Protein AF-A0A7S3MGW7-F1 (afdb_monomer_lite)

Radius of gyration: 31.83 Å; chains: 1; bounding box: 79×56×94 Å

Foldseek 3Di:
DPDQDDDDFPDDLVVLVVLLVVLVVVLVVLVVDPPDQKDFDCSFPCNVVVHDRIDGSVVSNVRSVVSNVLSVLSNLLRLLSVQLSVLVVDPDQWDWDCSLVVHTDIDGSVVSNVSSVVSNVVSVCVNVVVVVVVVLVVDLVLDDDPDDAFDDDPVGDGGDDDDDDDDDDPPVVVVVVVVVVVVVVVVVVVCVVVVPDDPVRDDDDPVVVVVVVVVVVVVVVVVVVVCVVDVVVVVVVVVSVVSVVVSVVVVVVVVVVVVVVVVVVVCVVVCVPPPPD

pLDDT: mean 71.05, std 20.02, range [25.16, 95.19]

Structure (mmCIF, N/CA/C/O backbone):
data_AF-A0A7S3MGW7-F1
#
_entry.id   AF-A0A7S3MGW7-F1
#
loop_
_atom_site.group_PDB
_atom_site.id
_atom_site.type_symbol
_atom_site.label_atom_id
_atom_site.label_alt_id
_atom_site.label_comp_id
_atom_site.label_asym_id
_atom_site.label_entity_id
_atom_site.label_seq_id
_atom_site.pdbx_PDB_ins_code
_atom_site.Cartn_x
_atom_site.Cartn_y
_atom_site.Cartn_z
_atom_site.occupancy
_atom_site.B_iso_or_equiv
_atom_site.auth_seq_id
_atom_site.auth_comp_id
_atom_site.auth_asym_id
_atom_site.auth_atom_id
_atom_site.pdbx_PDB_model_num
ATOM 1 N N . ARG A 1 1 ? -36.739 -3.360 15.319 1.00 47.53 1 ARG A N 1
ATOM 2 C CA . ARG A 1 1 ? -35.346 -3.849 15.505 1.00 47.53 1 ARG A CA 1
ATOM 3 C C . ARG A 1 1 ? -34.526 -3.369 14.313 1.00 47.53 1 ARG A C 1
ATOM 5 O O . ARG A 1 1 ? -34.739 -3.876 13.221 1.00 47.53 1 ARG A O 1
ATOM 12 N N . SER A 1 2 ? -33.693 -2.343 14.500 1.00 52.12 2 SER A N 1
ATOM 13 C CA . SER A 1 2 ? -32.847 -1.780 13.436 1.00 52.12 2 SER A CA 1
ATOM 14 C C . SER A 1 2 ? -31.921 -2.858 12.847 1.00 52.12 2 SER A C 1
ATOM 16 O O . SER A 1 2 ? -31.445 -3.722 13.590 1.00 52.12 2 SER A O 1
ATOM 18 N N . LYS A 1 3 ? -31.721 -2.852 11.522 1.00 59.28 3 LYS A N 1
ATOM 19 C CA . LYS A 1 3 ? -30.829 -3.784 10.811 1.00 59.28 3 LYS A CA 1
ATOM 20 C C . LYS A 1 3 ? -29.436 -3.704 11.446 1.00 59.28 3 LYS A C 1
ATOM 22 O O . LYS A 1 3 ? -28.837 -2.635 11.473 1.00 59.28 3 LYS A O 1
ATOM 27 N N . ARG A 1 4 ? -28.923 -4.824 11.972 1.00 69.25 4 ARG A N 1
ATOM 28 C CA . ARG A 1 4 ? -27.549 -4.886 12.494 1.00 69.25 4 ARG A CA 1
ATOM 29 C C . ARG A 1 4 ? -26.583 -4.557 11.355 1.00 69.25 4 ARG A C 1
ATOM 31 O O . ARG A 1 4 ? -26.710 -5.138 10.277 1.00 69.25 4 ARG A O 1
ATOM 38 N N . CYS A 1 5 ? -25.660 -3.629 11.597 1.00 79.31 5 CYS A N 1
ATOM 39 C CA . CYS A 1 5 ? -24.602 -3.296 10.650 1.00 79.31 5 CYS A CA 1
ATOM 40 C C . CYS A 1 5 ? -23.807 -4.569 10.321 1.00 79.31 5 CYS A C 1
ATOM 42 O O . CYS A 1 5 ? -23.330 -5.243 11.234 1.00 79.31 5 CYS A O 1
ATOM 44 N N . LYS A 1 6 ? -23.710 -4.920 9.035 1.00 85.00 6 LYS A N 1
ATOM 45 C CA . LYS A 1 6 ? -22.881 -6.031 8.559 1.00 85.00 6 LYS A CA 1
ATOM 46 C C . LYS A 1 6 ? -21.577 -5.450 8.039 1.00 85.00 6 LYS A C 1
ATOM 48 O O . LYS A 1 6 ? -21.618 -4.629 7.126 1.00 85.00 6 LYS A O 1
ATOM 53 N N . TRP A 1 7 ? -20.464 -5.889 8.612 1.00 90.12 7 TRP A N 1
ATOM 54 C CA . TRP A 1 7 ? -19.144 -5.550 8.105 1.00 90.12 7 TRP A CA 1
ATOM 55 C C . TRP A 1 7 ? -18.945 -6.124 6.696 1.00 90.12 7 TRP A C 1
ATOM 57 O O . TRP A 1 7 ? -19.467 -7.199 6.377 1.00 90.12 7 TRP A O 1
ATOM 67 N N . LYS A 1 8 ? -18.213 -5.394 5.856 1.00 89.62 8 LYS A N 1
ATOM 68 C CA . LYS A 1 8 ? -17.795 -5.832 4.525 1.00 89.62 8 LYS A CA 1
ATOM 69 C C . LYS A 1 8 ? -16.284 -5.642 4.408 1.00 89.62 8 LYS A C 1
ATOM 71 O O . LYS A 1 8 ? -15.812 -4.588 4.823 1.00 89.62 8 LYS A O 1
ATOM 76 N N . PRO A 1 9 ? -15.558 -6.609 3.830 1.00 89.62 9 PRO A N 1
ATOM 77 C CA . PRO A 1 9 ? -14.132 -6.455 3.595 1.00 89.62 9 PRO A CA 1
ATOM 78 C C . PRO A 1 9 ? -13.871 -5.332 2.593 1.00 89.62 9 PRO A C 1
ATOM 80 O O . PRO A 1 9 ? -14.614 -5.181 1.619 1.00 89.62 9 PRO A O 1
ATOM 83 N N . SER A 1 10 ? -12.811 -4.564 2.834 1.00 84.44 10 SER A N 1
ATOM 84 C CA . SER A 1 10 ? -12.338 -3.538 1.902 1.00 84.44 10 SER A CA 1
ATOM 85 C C . SER A 1 10 ? -11.542 -4.146 0.749 1.00 84.44 10 SER A C 1
ATOM 87 O O . SER A 1 10 ? -11.570 -3.623 -0.360 1.00 84.44 10 SER A O 1
ATOM 89 N N . VAL A 1 11 ? -10.857 -5.265 1.002 1.00 87.38 11 VAL A N 1
ATOM 90 C CA . VAL A 1 11 ? -9.989 -5.947 0.037 1.00 87.38 11 VAL A CA 1
ATOM 91 C C . VAL A 1 11 ? -10.132 -7.461 0.185 1.00 87.38 11 VAL A C 1
ATOM 93 O O . VAL A 1 11 ? -10.388 -7.970 1.280 1.00 87.38 11 VAL A O 1
ATOM 96 N N . ASP A 1 12 ? -9.945 -8.191 -0.914 1.00 89.88 12 ASP A N 1
ATOM 97 C CA . ASP A 1 12 ? -9.804 -9.644 -0.876 1.00 89.88 12 ASP A CA 1
ATOM 98 C C . ASP A 1 12 ? -8.453 -10.033 -0.252 1.00 89.88 12 ASP A C 1
ATOM 100 O O . ASP A 1 12 ? -7.390 -9.986 -0.879 1.00 89.88 12 ASP A O 1
ATOM 104 N N . VAL A 1 13 ? -8.504 -10.396 1.030 1.00 89.56 13 VAL A N 1
ATOM 105 C CA . VAL A 1 13 ? -7.319 -10.725 1.828 1.00 89.56 13 VAL A CA 1
ATOM 106 C C . VAL A 1 13 ? -6.605 -11.961 1.280 1.00 89.56 13 VAL A C 1
ATOM 108 O O . VAL A 1 13 ? -5.381 -12.031 1.364 1.00 89.56 13 VAL A O 1
ATOM 111 N N . GLU A 1 14 ? -7.325 -12.928 0.705 1.00 90.12 14 GLU A N 1
ATOM 112 C CA . GLU A 1 14 ? -6.718 -14.160 0.192 1.00 90.12 14 GLU A CA 1
ATOM 113 C C . GLU A 1 14 ? -5.861 -13.875 -1.039 1.00 90.12 14 GLU A C 1
ATOM 115 O O . GLU A 1 14 ? -4.719 -14.338 -1.115 1.00 90.12 14 GLU A O 1
ATOM 120 N N . VAL A 1 15 ? -6.360 -13.033 -1.946 1.00 91.69 15 VAL A N 1
ATOM 121 C CA . VAL A 1 15 ? -5.617 -12.580 -3.129 1.00 91.69 15 VAL A CA 1
ATOM 122 C C . VAL A 1 15 ? -4.381 -11.779 -2.721 1.00 91.69 15 VAL A C 1
ATOM 124 O O . VAL A 1 15 ? -3.280 -12.066 -3.196 1.00 91.69 15 VAL A O 1
ATOM 127 N N . CYS A 1 16 ? -4.518 -10.826 -1.793 1.00 90.00 16 CYS A N 1
ATOM 128 C CA . CYS A 1 16 ? -3.381 -10.031 -1.321 1.00 90.00 16 CYS A CA 1
ATOM 129 C C . CYS A 1 16 ? -2.324 -10.879 -0.604 1.00 90.00 16 CYS A C 1
ATOM 131 O O . CYS A 1 16 ? -1.129 -10.687 -0.828 1.00 90.00 16 CYS A O 1
ATOM 133 N N . MET A 1 17 ? -2.734 -11.837 0.233 1.00 91.44 17 MET A N 1
ATOM 134 C CA . MET A 1 17 ? -1.803 -12.765 0.882 1.00 91.44 17 MET A CA 1
ATOM 135 C C . MET A 1 17 ? -1.124 -13.689 -0.130 1.00 91.44 17 MET A C 1
ATOM 137 O O . MET A 1 17 ? 0.072 -13.941 -0.003 1.00 91.44 17 MET A O 1
ATOM 141 N N . GLY A 1 18 ? -1.862 -14.182 -1.127 1.00 93.62 18 GLY A N 1
ATOM 142 C CA . GLY A 1 18 ? -1.314 -14.999 -2.208 1.00 93.62 18 GLY A CA 1
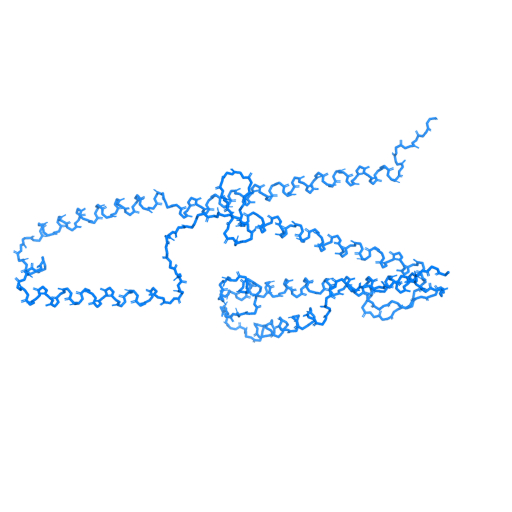ATOM 143 C C . GLY A 1 18 ? -0.249 -14.244 -2.997 1.00 93.62 18 GLY A C 1
ATOM 144 O O . GLY A 1 18 ? 0.866 -14.737 -3.148 1.00 93.62 18 GLY A O 1
ATOM 145 N N . ARG A 1 19 ? -0.549 -13.007 -3.408 1.00 92.31 19 ARG A N 1
ATOM 146 C CA . ARG A 1 19 ? 0.407 -12.137 -4.101 1.00 92.31 19 ARG A CA 1
ATOM 147 C C . ARG A 1 19 ? 1.636 -11.840 -3.245 1.00 92.31 19 ARG A C 1
ATOM 149 O O . ARG A 1 19 ? 2.753 -11.962 -3.736 1.00 92.31 19 ARG A O 1
ATOM 156 N N . LYS A 1 20 ? 1.440 -11.519 -1.963 1.00 93.50 20 LYS A N 1
ATOM 157 C CA . LYS A 1 20 ? 2.540 -11.266 -1.027 1.00 93.50 20 LYS A CA 1
ATOM 158 C C . LYS A 1 20 ? 3.489 -12.465 -0.913 1.00 93.50 20 LYS A C 1
ATOM 160 O O . LYS A 1 20 ? 4.693 -12.261 -0.959 1.00 93.50 20 LYS A O 1
ATOM 165 N N . ARG A 1 21 ? 2.971 -13.699 -0.838 1.00 95.19 21 ARG A N 1
ATOM 166 C CA . ARG A 1 21 ? 3.811 -14.914 -0.795 1.00 95.19 21 ARG A CA 1
ATOM 167 C C . ARG A 1 21 ? 4.691 -15.058 -2.033 1.00 95.19 21 ARG A C 1
ATOM 169 O O . ARG A 1 21 ? 5.876 -15.315 -1.890 1.00 95.19 21 ARG A O 1
ATOM 176 N N . VAL A 1 22 ? 4.131 -14.832 -3.224 1.00 94.88 22 VAL A N 1
ATOM 177 C CA . VAL A 1 22 ? 4.897 -14.892 -4.482 1.00 94.88 22 VAL A CA 1
ATOM 178 C C . VAL A 1 22 ? 6.031 -13.859 -4.489 1.00 94.88 22 VAL A C 1
ATOM 180 O O . VAL A 1 22 ? 7.137 -14.155 -4.932 1.00 94.88 22 VAL A O 1
ATOM 183 N N . LEU A 1 23 ? 5.779 -12.654 -3.970 1.00 93.94 23 LEU A N 1
ATOM 184 C CA . LEU A 1 23 ? 6.802 -11.611 -3.856 1.00 93.94 23 LEU A CA 1
ATOM 185 C C . LEU A 1 23 ? 7.864 -11.942 -2.800 1.00 93.94 23 LEU A C 1
ATOM 187 O O . LEU A 1 23 ? 9.041 -11.676 -3.029 1.00 93.94 23 LEU A O 1
ATOM 191 N N . ASP A 1 24 ? 7.465 -12.517 -1.662 1.00 94.62 24 ASP A N 1
ATOM 192 C CA . ASP A 1 24 ? 8.386 -12.947 -0.606 1.00 94.62 24 ASP A CA 1
ATOM 193 C C . ASP A 1 24 ? 9.322 -14.063 -1.120 1.00 94.62 24 ASP A C 1
ATOM 195 O O . ASP A 1 24 ? 10.534 -13.978 -0.925 1.00 94.62 24 ASP A O 1
ATOM 199 N N . GLU A 1 25 ? 8.798 -15.051 -1.855 1.00 94.88 25 GLU A N 1
ATOM 200 C CA . GLU A 1 25 ? 9.586 -16.119 -2.499 1.00 94.88 25 GLU A CA 1
ATOM 201 C C . GLU A 1 25 ? 10.592 -15.560 -3.520 1.00 94.88 25 GLU A C 1
ATOM 203 O O . GLU A 1 25 ? 11.763 -15.952 -3.548 1.00 94.88 25 GLU A O 1
ATOM 208 N N . GLU A 1 26 ? 10.164 -14.597 -4.337 1.00 92.56 26 GLU A N 1
ATOM 209 C CA . GLU A 1 26 ? 11.033 -13.941 -5.313 1.00 92.56 26 GLU A CA 1
ATOM 210 C C . GLU A 1 26 ? 12.124 -13.098 -4.634 1.00 92.56 26 GLU A C 1
ATOM 212 O O . GLU A 1 26 ? 13.291 -13.105 -5.038 1.00 92.56 26 GLU A O 1
ATOM 217 N N . LEU A 1 27 ? 11.778 -12.411 -3.546 1.00 93.44 27 LEU A N 1
ATOM 218 C CA . LEU A 1 27 ? 12.730 -11.651 -2.747 1.00 93.44 27 LEU A CA 1
ATOM 219 C C . LEU A 1 27 ? 13.763 -12.571 -2.081 1.00 93.44 27 LEU A C 1
ATOM 221 O O . LEU A 1 27 ? 14.949 -12.233 -2.029 1.00 93.44 27 LEU A O 1
ATOM 225 N N . GLU A 1 28 ? 13.344 -13.738 -1.591 1.00 92.94 28 GLU A N 1
ATOM 226 C CA . GLU A 1 28 ? 14.245 -14.764 -1.064 1.00 92.94 28 GLU A CA 1
ATOM 227 C C . GLU A 1 28 ? 15.196 -15.289 -2.144 1.00 92.94 28 GLU A C 1
ATOM 229 O O . GLU A 1 28 ? 16.401 -15.377 -1.890 1.00 92.94 28 GLU A O 1
ATOM 234 N N . ARG A 1 29 ? 14.707 -15.530 -3.368 1.00 92.44 29 ARG A N 1
ATOM 235 C CA . ARG A 1 29 ? 15.536 -15.923 -4.521 1.00 92.44 29 ARG A CA 1
ATOM 236 C C . ARG A 1 29 ? 16.644 -14.903 -4.803 1.00 92.44 29 ARG A C 1
ATOM 238 O O . ARG A 1 29 ? 17.810 -15.277 -4.935 1.00 92.44 29 ARG A O 1
ATOM 245 N N . VAL A 1 30 ? 16.306 -13.614 -4.842 1.00 90.06 30 VAL A N 1
ATOM 246 C CA . VAL A 1 30 ? 17.263 -12.516 -5.102 1.00 90.06 30 VAL A CA 1
ATOM 247 C C . VAL A 1 30 ? 18.234 -12.304 -3.929 1.00 90.06 30 VAL A C 1
ATOM 249 O O . VAL A 1 30 ? 19.374 -11.862 -4.107 1.00 90.06 30 VAL A O 1
ATOM 252 N N . ARG A 1 31 ? 17.821 -12.614 -2.697 1.00 89.25 31 ARG A N 1
ATOM 253 C CA . ARG A 1 31 ? 18.692 -12.548 -1.510 1.00 89.25 31 ARG A CA 1
ATOM 254 C C . ARG A 1 31 ? 19.651 -13.732 -1.417 1.00 89.25 31 ARG A C 1
ATOM 256 O O . ARG A 1 31 ? 20.783 -13.541 -0.967 1.00 89.25 31 ARG A O 1
ATOM 263 N N . ALA A 1 32 ? 19.216 -14.918 -1.835 1.00 91.38 32 ALA A N 1
ATOM 264 C CA . ALA A 1 32 ? 20.024 -16.132 -1.824 1.00 91.38 32 ALA A CA 1
ATOM 265 C C . ALA A 1 32 ? 21.233 -16.018 -2.764 1.00 91.38 32 ALA A C 1
ATOM 267 O O . ALA A 1 32 ? 22.343 -16.400 -2.387 1.00 91.38 32 ALA A O 1
ATOM 268 N N . ASP A 1 33 ? 21.049 -15.434 -3.949 1.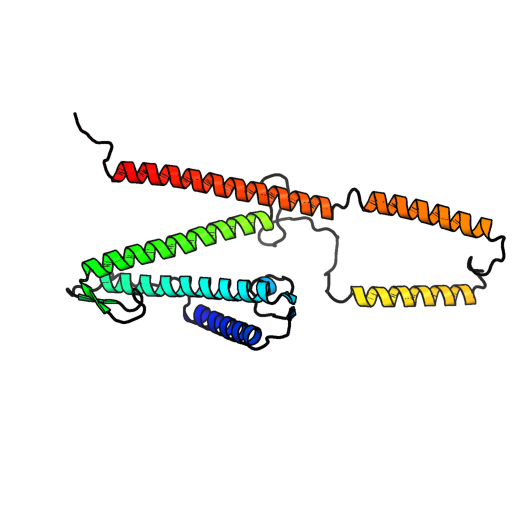00 86.62 33 ASP A N 1
ATOM 269 C CA . ASP A 1 33 ? 22.156 -15.174 -4.866 1.00 86.62 33 ASP A CA 1
ATOM 270 C C . ASP A 1 33 ? 22.903 -13.893 -4.471 1.00 86.62 33 ASP A C 1
ATOM 272 O O . ASP A 1 33 ? 22.381 -12.781 -4.542 1.00 86.62 33 ASP A O 1
ATOM 276 N N . ARG A 1 34 ? 24.152 -14.031 -4.013 1.00 79.25 34 ARG A N 1
ATOM 277 C CA . ARG A 1 34 ? 24.982 -12.885 -3.615 1.00 79.25 34 ARG A CA 1
ATOM 278 C C . ARG A 1 34 ? 25.814 -12.299 -4.750 1.00 79.25 34 ARG A C 1
ATOM 280 O O . ARG A 1 34 ? 26.249 -11.159 -4.609 1.00 79.25 34 ARG A O 1
ATOM 287 N N . ASN A 1 35 ? 26.017 -13.043 -5.831 1.00 82.50 35 ASN A N 1
ATOM 288 C CA . ASN A 1 35 ? 27.056 -12.750 -6.815 1.00 82.50 35 ASN A CA 1
ATOM 289 C C . ASN A 1 35 ? 26.497 -12.076 -8.070 1.00 82.50 35 ASN A C 1
ATOM 291 O O . ASN A 1 35 ? 27.205 -11.300 -8.712 1.00 82.50 35 ASN A O 1
ATOM 295 N N . SER A 1 36 ? 25.235 -12.339 -8.407 1.00 84.88 36 SER A N 1
ATOM 296 C CA . SER A 1 36 ? 24.595 -11.735 -9.573 1.00 84.88 36 SER A CA 1
ATOM 297 C C . SER A 1 36 ? 24.242 -10.267 -9.326 1.00 84.88 36 SER A C 1
ATOM 299 O O . SER A 1 36 ? 23.660 -9.892 -8.307 1.00 84.88 36 SER A O 1
ATOM 301 N N . ILE A 1 37 ? 24.614 -9.416 -10.282 1.00 84.50 37 ILE A N 1
ATOM 302 C CA . ILE A 1 37 ? 24.324 -7.971 -10.267 1.00 84.50 37 ILE A CA 1
ATOM 303 C C . ILE A 1 37 ? 23.004 -7.679 -10.994 1.00 84.50 37 ILE A C 1
ATOM 305 O O . ILE A 1 37 ? 22.304 -6.720 -10.662 1.00 84.50 37 ILE A O 1
ATOM 309 N N . ILE A 1 38 ? 22.674 -8.512 -11.980 1.00 87.44 38 ILE A N 1
ATOM 310 C CA . ILE A 1 38 ? 21.527 -8.367 -12.871 1.00 87.44 38 ILE A CA 1
ATOM 311 C C . ILE A 1 38 ? 20.621 -9.580 -12.680 1.00 87.44 38 ILE A C 1
ATOM 313 O O . ILE A 1 38 ? 21.105 -10.710 -12.652 1.00 87.44 38 ILE A O 1
ATOM 317 N N . PHE A 1 39 ? 19.321 -9.332 -12.566 1.00 84.75 39 PHE A N 1
ATOM 318 C CA . PHE A 1 39 ? 18.295 -10.351 -12.390 1.00 84.75 39 PHE A CA 1
ATOM 319 C C . PHE A 1 39 ? 17.205 -10.183 -13.441 1.00 84.75 39 PHE A C 1
ATOM 321 O O . PHE A 1 39 ? 16.821 -9.064 -13.771 1.00 84.75 39 PHE A O 1
ATOM 328 N N . GLU A 1 40 ? 16.696 -11.304 -13.939 1.00 85.06 40 GLU A N 1
ATOM 329 C CA . GLU A 1 40 ? 15.452 -11.339 -14.701 1.00 85.06 40 GLU A CA 1
ATOM 330 C C . GLU A 1 40 ? 14.315 -11.741 -13.754 1.00 85.06 40 GLU A C 1
ATOM 332 O O . GLU A 1 40 ? 14.454 -12.707 -12.989 1.00 85.06 40 GLU A O 1
ATOM 337 N N . SER A 1 41 ? 13.226 -10.974 -13.762 1.00 82.81 41 SER A N 1
ATOM 338 C CA . SER A 1 41 ? 12.014 -11.261 -12.995 1.00 82.81 41 SER A CA 1
ATOM 339 C C . SER A 1 41 ? 10.784 -10.942 -13.832 1.00 82.81 41 SER A C 1
ATOM 341 O O . SER A 1 41 ? 10.680 -9.852 -14.379 1.00 82.81 41 SER A O 1
ATOM 343 N N . ASP A 1 42 ? 9.840 -11.881 -13.901 1.00 85.75 42 ASP A N 1
ATOM 344 C CA . ASP A 1 42 ? 8.506 -11.658 -14.477 1.00 85.75 42 ASP A CA 1
ATOM 345 C C . ASP A 1 42 ? 7.467 -11.281 -13.400 1.00 85.75 42 ASP A C 1
ATOM 347 O O . ASP A 1 42 ? 6.295 -11.043 -13.699 1.00 85.75 42 ASP A O 1
ATOM 351 N N . VAL A 1 43 ? 7.874 -11.274 -12.125 1.00 87.94 43 VAL A N 1
ATOM 352 C CA . VAL A 1 43 ? 6.961 -11.152 -10.981 1.00 87.94 43 VAL A CA 1
ATOM 353 C C . VAL A 1 43 ? 6.641 -9.694 -10.667 1.00 87.94 43 VAL A C 1
ATOM 355 O O . VAL A 1 43 ? 5.527 -9.418 -10.222 1.00 87.94 43 VAL A O 1
ATOM 358 N N . CYS A 1 44 ? 7.587 -8.785 -10.895 1.00 81.06 44 CYS A N 1
ATOM 359 C CA . CYS A 1 44 ? 7.499 -7.368 -10.545 1.00 81.06 44 CYS A CA 1
ATOM 360 C C . CYS A 1 44 ? 6.293 -6.662 -11.162 1.00 81.06 44 CYS A C 1
ATOM 362 O O . CYS A 1 44 ? 5.904 -6.946 -12.299 1.00 81.06 44 CYS A O 1
ATOM 364 N N . LEU A 1 45 ? 5.734 -5.704 -10.422 1.00 78.50 45 LEU A N 1
ATOM 365 C CA . LEU A 1 45 ? 4.608 -4.897 -10.876 1.00 78.50 45 LEU A CA 1
ATOM 366 C C . LEU A 1 45 ? 4.934 -4.162 -12.181 1.00 78.50 45 LEU A C 1
ATOM 368 O O . LEU A 1 45 ? 4.138 -4.193 -13.116 1.00 78.50 45 LEU A O 1
ATOM 372 N N . SER A 1 46 ? 6.129 -3.582 -12.293 1.00 72.06 46 SER A N 1
ATOM 373 C CA . SER A 1 46 ? 6.582 -2.893 -13.502 1.00 72.06 46 SER A CA 1
ATOM 374 C C . SER A 1 46 ? 6.539 -3.797 -14.734 1.00 72.06 46 SER A C 1
ATOM 376 O O . SER A 1 46 ? 6.086 -3.363 -15.788 1.00 72.06 46 SER A O 1
ATOM 378 N N . VAL A 1 47 ? 6.916 -5.073 -14.613 1.00 74.69 47 VAL A N 1
ATOM 379 C CA . VAL A 1 47 ? 6.849 -6.048 -15.716 1.00 74.69 47 VAL A CA 1
ATOM 380 C C . VAL A 1 47 ? 5.417 -6.414 -16.064 1.00 74.69 47 VAL A C 1
ATOM 382 O O . VAL A 1 47 ? 5.082 -6.530 -17.244 1.00 74.69 47 VAL A O 1
ATOM 385 N N . GLN A 1 48 ? 4.555 -6.564 -15.060 1.00 76.56 48 GLN A N 1
ATOM 386 C CA . GLN A 1 48 ? 3.130 -6.820 -15.277 1.00 76.56 48 GLN A CA 1
ATOM 387 C C . GLN A 1 48 ? 2.445 -5.660 -16.003 1.00 76.56 48 GLN A C 1
ATOM 389 O O . GLN A 1 48 ? 1.568 -5.892 -16.835 1.00 76.56 48 GLN A O 1
ATOM 394 N N . LEU A 1 49 ? 2.907 -4.433 -15.757 1.00 69.00 49 LEU A N 1
ATOM 395 C CA . LEU A 1 49 ? 2.494 -3.219 -16.461 1.00 69.00 49 LEU A CA 1
ATOM 396 C C . LEU A 1 49 ? 3.192 -3.036 -17.827 1.00 69.00 49 LEU A C 1
ATOM 398 O O . LEU A 1 49 ? 2.963 -2.041 -18.510 1.00 69.00 49 LEU A O 1
ATOM 402 N N . GLY A 1 50 ? 4.005 -4.003 -18.272 1.00 63.53 50 GLY A N 1
ATOM 403 C CA . GLY A 1 50 ? 4.655 -4.004 -19.590 1.00 63.53 50 GLY A CA 1
ATOM 404 C C . GLY A 1 50 ? 6.080 -3.438 -19.622 1.00 63.53 50 GLY A C 1
ATOM 405 O O . GLY A 1 50 ? 6.607 -3.173 -20.703 1.00 63.53 50 GLY A O 1
ATOM 406 N N . GLY A 1 51 ? 6.703 -3.255 -18.460 1.00 63.38 51 GLY A N 1
ATOM 407 C CA . GLY A 1 51 ? 8.076 -2.790 -18.287 1.00 63.38 51 GLY A CA 1
ATOM 408 C C . GLY A 1 51 ? 9.154 -3.827 -18.625 1.00 63.38 51 GLY A C 1
ATOM 409 O O . GLY A 1 51 ? 8.890 -4.940 -19.087 1.00 63.38 51 GLY A O 1
ATOM 410 N N . ASN A 1 52 ? 10.413 -3.437 -18.410 1.00 76.19 52 ASN A N 1
ATOM 411 C CA . ASN A 1 52 ? 11.571 -4.288 -18.682 1.00 76.19 52 ASN A CA 1
ATOM 412 C C . ASN A 1 52 ? 11.678 -5.426 -17.658 1.00 76.19 52 ASN A C 1
ATOM 414 O O . ASN A 1 52 ? 11.509 -5.192 -16.474 1.00 76.19 52 ASN A O 1
ATOM 418 N N . ARG A 1 53 ? 12.037 -6.630 -18.108 1.00 77.19 53 ARG A N 1
ATOM 419 C CA . ARG A 1 53 ? 12.188 -7.832 -17.265 1.00 77.19 53 ARG A CA 1
ATOM 420 C C . ARG A 1 53 ? 13.528 -7.920 -16.547 1.00 77.19 53 ARG A C 1
ATOM 422 O O . ARG A 1 53 ? 13.696 -8.735 -15.647 1.0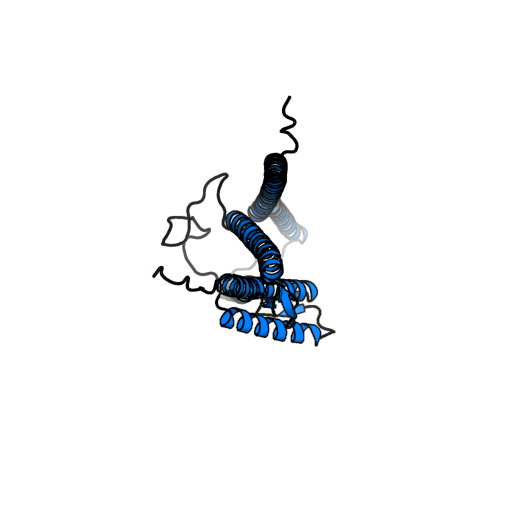0 77.19 53 ARG A O 1
ATOM 429 N N . VAL A 1 54 ? 14.496 -7.122 -16.990 1.00 81.88 54 VAL A N 1
ATOM 430 C CA . VAL A 1 54 ? 15.879 -7.169 -16.521 1.00 81.88 54 VAL A CA 1
ATOM 431 C C . VAL A 1 54 ? 16.146 -5.996 -15.587 1.00 81.88 54 VAL A C 1
ATOM 433 O O . VAL A 1 54 ? 16.094 -4.838 -16.004 1.00 81.88 54 VAL A O 1
ATOM 436 N N . PHE A 1 55 ? 16.503 -6.309 -14.346 1.00 81.69 55 PHE A N 1
ATOM 437 C CA . PHE A 1 55 ? 16.715 -5.346 -13.273 1.00 81.69 55 PHE A CA 1
ATOM 438 C C . PHE A 1 55 ? 18.125 -5.440 -12.706 1.00 81.69 55 PHE A C 1
ATOM 440 O O . PHE A 1 55 ? 18.744 -6.508 -12.676 1.00 81.69 55 PHE A O 1
ATOM 447 N N . LYS A 1 56 ? 18.621 -4.321 -12.176 1.00 87.38 56 LYS A N 1
ATOM 448 C CA . LYS A 1 56 ? 19.720 -4.377 -11.211 1.00 87.38 56 LYS A CA 1
ATOM 449 C C . LYS A 1 56 ? 19.178 -4.929 -9.900 1.00 87.38 56 LYS A C 1
ATOM 451 O O . LYS A 1 56 ? 18.029 -4.690 -9.543 1.00 87.38 56 LYS A O 1
ATOM 456 N N . ARG A 1 57 ? 20.034 -5.616 -9.149 1.00 85.88 57 ARG A N 1
ATOM 457 C CA . ARG A 1 57 ? 19.663 -6.214 -7.863 1.00 85.88 57 ARG A CA 1
ATOM 458 C C . ARG A 1 57 ? 18.956 -5.245 -6.913 1.00 85.88 57 ARG A C 1
ATOM 460 O O . ARG A 1 57 ? 17.954 -5.620 -6.321 1.00 85.88 57 ARG A O 1
ATOM 467 N N . GLN A 1 58 ? 19.511 -4.046 -6.735 1.00 88.25 58 GLN A N 1
ATOM 468 C CA . GLN A 1 58 ? 18.977 -3.075 -5.781 1.00 88.25 58 GLN A CA 1
ATOM 469 C C . GLN A 1 58 ? 17.576 -2.615 -6.195 1.00 88.25 58 GLN A C 1
ATOM 471 O O . GLN A 1 58 ? 16.652 -2.721 -5.399 1.00 88.25 58 GLN A O 1
ATOM 476 N N . ASP A 1 59 ? 17.421 -2.228 -7.462 1.00 86.94 59 ASP A N 1
ATOM 477 C CA . ASP A 1 59 ? 16.149 -1.777 -8.031 1.00 86.94 59 ASP A CA 1
ATOM 478 C C . ASP A 1 59 ? 15.062 -2.860 -7.894 1.00 86.94 59 ASP A C 1
ATOM 480 O O . ASP A 1 59 ? 13.949 -2.575 -7.458 1.00 86.94 59 ASP A O 1
ATOM 484 N N . LEU A 1 60 ? 15.415 -4.124 -8.168 1.00 88.31 60 LEU A N 1
ATOM 485 C CA . LEU A 1 60 ? 14.513 -5.267 -8.011 1.00 88.31 60 LEU A CA 1
ATOM 486 C C . LEU A 1 60 ? 14.074 -5.469 -6.555 1.00 88.31 60 LEU A C 1
ATOM 488 O O . LEU A 1 60 ? 12.899 -5.686 -6.274 1.00 88.31 60 LEU A O 1
ATOM 492 N N . VAL A 1 61 ? 15.021 -5.414 -5.616 1.00 91.75 61 VAL A N 1
ATOM 493 C CA . VAL A 1 61 ? 14.728 -5.571 -4.186 1.00 91.75 61 VAL A CA 1
ATOM 494 C C . VAL A 1 61 ? 13.830 -4.444 -3.690 1.00 91.75 61 VAL A C 1
ATOM 496 O O . VAL A 1 61 ? 12.882 -4.715 -2.954 1.00 91.75 61 VAL A O 1
ATOM 499 N N . ASP A 1 62 ? 14.106 -3.206 -4.092 1.00 91.06 62 ASP A N 1
ATOM 500 C CA . ASP A 1 62 ? 13.330 -2.042 -3.676 1.00 91.06 62 ASP A CA 1
ATOM 501 C C . ASP A 1 62 ? 11.897 -2.107 -4.216 1.00 91.06 62 ASP A C 1
ATOM 503 O O . ASP A 1 62 ? 10.955 -1.869 -3.456 1.00 91.06 62 ASP A O 1
ATOM 507 N N . GLU A 1 63 ? 11.713 -2.518 -5.473 1.00 88.56 63 GLU A N 1
ATOM 508 C CA . GLU A 1 63 ? 10.389 -2.702 -6.074 1.00 88.56 63 GLU A CA 1
ATOM 509 C C . GLU A 1 63 ? 9.584 -3.812 -5.376 1.00 88.56 63 GLU A C 1
ATOM 511 O O . GLU A 1 63 ? 8.448 -3.585 -4.952 1.00 88.56 63 GLU A O 1
ATOM 516 N N . LEU A 1 64 ? 10.180 -4.992 -5.168 1.00 92.94 64 LEU A N 1
ATOM 517 C CA . LEU A 1 64 ? 9.516 -6.103 -4.472 1.00 92.94 64 LEU A CA 1
ATOM 518 C C . LEU A 1 64 ? 9.151 -5.721 -3.031 1.00 92.94 64 LEU A C 1
ATOM 520 O O . LEU A 1 64 ? 8.033 -5.963 -2.574 1.00 92.94 64 LEU A O 1
ATOM 524 N N . MET A 1 65 ? 10.075 -5.088 -2.302 1.00 94.31 65 MET A N 1
ATOM 525 C CA . MET A 1 65 ? 9.831 -4.643 -0.928 1.00 94.31 65 MET A CA 1
ATOM 526 C C . MET A 1 65 ? 8.759 -3.555 -0.847 1.00 94.31 65 MET A C 1
ATOM 528 O O . MET A 1 65 ? 8.025 -3.496 0.146 1.00 94.31 65 MET A O 1
ATOM 532 N N . TYR A 1 66 ? 8.672 -2.692 -1.856 1.00 91.69 66 TYR A N 1
ATOM 533 C CA . TYR A 1 66 ? 7.636 -1.675 -1.953 1.00 91.69 66 TYR A CA 1
ATOM 534 C C . TYR A 1 66 ? 6.249 -2.310 -2.096 1.00 91.69 66 TYR A C 1
ATOM 536 O O . TYR A 1 66 ? 5.364 -2.007 -1.290 1.00 91.69 66 TYR A O 1
ATOM 544 N N . GLU A 1 67 ? 6.081 -3.247 -3.032 1.00 91.38 67 GLU A N 1
ATOM 545 C CA . GLU A 1 67 ? 4.804 -3.937 -3.254 1.00 91.38 67 GLU A CA 1
ATOM 546 C C . GLU A 1 67 ? 4.397 -4.778 -2.028 1.00 91.38 67 GLU A C 1
ATOM 548 O O . GLU A 1 67 ? 3.255 -4.709 -1.568 1.00 91.38 67 GLU A O 1
ATOM 553 N N . ILE A 1 68 ? 5.342 -5.493 -1.402 1.00 94.50 68 ILE A N 1
ATOM 554 C CA . ILE A 1 68 ? 5.097 -6.245 -0.156 1.00 94.50 68 ILE A CA 1
ATOM 555 C C . ILE A 1 68 ? 4.586 -5.324 0.960 1.00 94.50 68 ILE A C 1
ATOM 557 O O . ILE A 1 68 ? 3.652 -5.676 1.691 1.00 94.50 68 ILE A O 1
ATOM 561 N N . ARG A 1 69 ? 5.198 -4.144 1.117 1.00 93.50 69 ARG A N 1
ATOM 562 C CA . ARG A 1 69 ? 4.801 -3.164 2.136 1.00 93.50 69 ARG A CA 1
ATOM 563 C C . ARG A 1 69 ? 3.400 -2.629 1.868 1.00 93.50 69 ARG A C 1
ATOM 565 O O . ARG A 1 69 ? 2.623 -2.493 2.811 1.00 93.50 69 ARG A O 1
ATOM 572 N N . GLU A 1 70 ? 3.079 -2.342 0.614 1.00 91.38 70 GLU A N 1
ATOM 573 C CA . GLU A 1 70 ? 1.757 -1.869 0.216 1.00 91.38 70 GLU A CA 1
ATOM 574 C C . GLU A 1 70 ? 0.670 -2.913 0.487 1.00 91.38 70 GLU A C 1
ATOM 576 O O . GLU A 1 70 ? -0.327 -2.610 1.146 1.00 91.38 70 GLU A O 1
ATOM 581 N N . LEU A 1 71 ? 0.875 -4.157 0.047 1.00 92.50 71 LEU A N 1
ATOM 582 C CA . LEU A 1 71 ? -0.059 -5.251 0.312 1.00 92.50 71 LEU A CA 1
ATOM 583 C C . LEU A 1 71 ? -0.249 -5.460 1.818 1.00 92.50 71 LEU A C 1
ATOM 585 O O . LEU A 1 71 ? -1.373 -5.663 2.276 1.00 92.50 71 LEU A O 1
ATOM 589 N N . GLY A 1 72 ? 0.829 -5.344 2.600 1.00 93.06 72 GLY A N 1
ATOM 590 C CA . GLY A 1 72 ? 0.772 -5.366 4.061 1.00 93.06 72 GLY A CA 1
ATOM 591 C C . GLY A 1 72 ? -0.135 -4.277 4.639 1.00 93.06 72 GLY A C 1
ATOM 592 O O . GLY A 1 72 ? -0.996 -4.582 5.457 1.00 93.06 72 GLY A O 1
ATOM 593 N N . GLN A 1 73 ? -0.009 -3.032 4.172 1.00 91.75 73 GLN A N 1
ATOM 594 C CA . GLN A 1 73 ? -0.862 -1.926 4.625 1.00 91.75 73 GLN A CA 1
ATOM 595 C C . GLN A 1 73 ? -2.343 -2.149 4.295 1.00 91.75 73 GLN A C 1
ATOM 597 O O . GLN A 1 73 ? -3.196 -1.886 5.143 1.00 91.75 73 GLN A O 1
ATOM 602 N N . ARG A 1 74 ? -2.658 -2.670 3.100 1.00 91.25 74 ARG A N 1
ATOM 603 C CA . ARG A 1 74 ? -4.041 -2.984 2.694 1.00 91.25 74 ARG A CA 1
ATOM 604 C C . ARG A 1 74 ? -4.649 -4.101 3.553 1.00 91.25 74 ARG A C 1
ATOM 606 O O . ARG A 1 74 ? -5.791 -3.983 3.998 1.00 91.25 74 ARG A O 1
ATOM 613 N N . ILE A 1 75 ? -3.877 -5.155 3.834 1.00 93.00 75 ILE A N 1
ATOM 614 C CA . ILE A 1 75 ? -4.288 -6.255 4.724 1.00 93.00 75 ILE A CA 1
ATOM 615 C C . ILE A 1 75 ? -4.518 -5.735 6.150 1.00 93.00 75 ILE A C 1
ATOM 617 O O . ILE A 1 75 ? -5.549 -6.034 6.757 1.00 93.00 75 ILE A O 1
ATOM 621 N N . ASP A 1 76 ? -3.589 -4.933 6.672 1.00 93.06 76 ASP A N 1
ATOM 622 C CA . ASP A 1 76 ? -3.686 -4.339 8.006 1.00 93.06 76 ASP A CA 1
ATOM 623 C C . ASP A 1 76 ? -4.922 -3.445 8.135 1.00 93.06 76 ASP A C 1
ATOM 625 O O . ASP A 1 76 ? -5.643 -3.546 9.128 1.00 93.06 76 ASP A O 1
ATOM 629 N N . LEU A 1 77 ? -5.207 -2.611 7.128 1.00 93.69 77 LEU A N 1
ATOM 630 C CA . LEU A 1 77 ? -6.386 -1.745 7.111 1.00 93.69 77 LEU A CA 1
ATOM 631 C C . LEU A 1 77 ? -7.674 -2.565 7.223 1.00 93.69 77 LEU A C 1
ATOM 633 O O . LEU A 1 77 ? -8.503 -2.270 8.078 1.00 93.69 77 LEU A O 1
ATOM 637 N N . ASN A 1 78 ? -7.821 -3.619 6.416 1.00 94.12 78 ASN A N 1
ATOM 638 C CA . ASN A 1 78 ? -8.992 -4.496 6.462 1.00 94.12 78 ASN A CA 1
ATOM 639 C C . ASN A 1 78 ? -9.145 -5.200 7.825 1.00 94.12 78 ASN A C 1
ATOM 641 O O . ASN A 1 78 ? -10.249 -5.322 8.354 1.00 94.12 78 ASN A O 1
ATOM 645 N N . ASN A 1 79 ? -8.035 -5.652 8.411 1.00 93.62 79 ASN A N 1
ATOM 646 C CA . ASN A 1 79 ? -8.031 -6.329 9.707 1.00 93.62 79 ASN A CA 1
ATOM 647 C C . ASN A 1 79 ? -8.396 -5.390 10.868 1.00 93.62 79 ASN A C 1
ATOM 649 O O . ASN A 1 79 ? -9.186 -5.760 11.737 1.00 93.62 79 ASN A O 1
ATOM 653 N N . ILE A 1 80 ? -7.844 -4.176 10.873 1.00 94.50 80 ILE A N 1
ATOM 654 C CA . ILE A 1 80 ? -8.130 -3.151 11.884 1.00 94.50 80 ILE A CA 1
ATOM 655 C C . ILE A 1 80 ? -9.562 -2.637 11.744 1.00 94.50 80 ILE A C 1
ATOM 657 O O . ILE A 1 80 ? -10.239 -2.461 12.752 1.00 94.50 80 ILE A O 1
ATOM 661 N N . ASP A 1 81 ? -10.047 -2.448 10.518 1.00 94.19 81 ASP A N 1
ATOM 662 C CA . ASP A 1 81 ? -11.433 -2.056 10.252 1.00 94.19 81 ASP A CA 1
ATOM 663 C C . ASP A 1 81 ? -12.431 -3.099 10.779 1.00 94.19 81 ASP A C 1
ATOM 665 O O . ASP A 1 81 ? -13.432 -2.761 11.414 1.00 94.19 81 ASP A O 1
ATOM 669 N N . ARG A 1 82 ? -12.111 -4.387 10.608 1.00 93.06 82 ARG A N 1
ATOM 670 C CA . ARG A 1 82 ? -12.896 -5.481 11.183 1.00 93.06 82 ARG A CA 1
ATOM 671 C C . ARG A 1 82 ? -12.909 -5.446 12.711 1.00 93.06 82 ARG A C 1
ATOM 673 O O . ARG A 1 82 ? -13.981 -5.531 13.304 1.00 93.06 82 ARG A O 1
ATOM 680 N N . GLU A 1 83 ? -11.747 -5.306 13.352 1.00 93.31 83 GLU A N 1
ATOM 681 C CA . GLU A 1 83 ? -11.676 -5.198 14.817 1.00 93.31 83 GLU A CA 1
ATOM 682 C C . GLU A 1 83 ? -12.419 -3.971 15.338 1.00 93.31 83 GLU A C 1
ATOM 684 O O . GLU A 1 83 ? -13.082 -4.046 16.370 1.00 93.31 83 GLU A O 1
ATOM 689 N N . LEU A 1 84 ? -12.353 -2.852 14.619 1.00 93.81 84 LEU A N 1
ATOM 690 C CA . LEU A 1 84 ? -13.082 -1.643 14.966 1.00 93.81 84 LEU A CA 1
ATOM 691 C C . LEU A 1 84 ? -14.598 -1.874 14.910 1.00 93.81 84 LEU A C 1
ATOM 693 O O . LEU A 1 84 ? -15.318 -1.497 15.839 1.00 93.81 84 LEU A O 1
ATOM 697 N N . HIS A 1 85 ? -15.086 -2.540 13.859 1.00 92.88 85 HIS A N 1
ATOM 698 C CA . HIS A 1 85 ? -16.491 -2.937 13.752 1.00 92.88 85 HIS A CA 1
ATOM 699 C C . HIS A 1 85 ? -16.913 -3.836 14.920 1.00 92.88 85 HIS A C 1
ATOM 701 O O . HIS A 1 85 ? -17.917 -3.555 15.582 1.00 92.88 85 HIS A O 1
ATOM 707 N N . ASP A 1 86 ? -16.111 -4.852 15.236 1.00 91.75 86 ASP A N 1
ATOM 708 C CA . ASP A 1 86 ? -16.370 -5.786 16.334 1.00 91.75 86 ASP A CA 1
ATOM 709 C C . ASP A 1 86 ? -16.335 -5.084 17.711 1.00 91.75 86 ASP A C 1
ATOM 711 O O . ASP A 1 86 ? -17.163 -5.372 18.589 1.00 91.75 86 ASP A O 1
ATOM 715 N N . ALA A 1 87 ? -15.445 -4.103 17.901 1.00 91.94 87 ALA A N 1
ATOM 716 C CA . ALA A 1 87 ? -15.344 -3.291 19.115 1.00 91.94 87 ALA A CA 1
ATOM 717 C C . ALA A 1 87 ? -16.575 -2.392 19.323 1.00 91.94 87 ALA A C 1
ATOM 719 O O . ALA A 1 87 ? -17.021 -2.191 20.461 1.00 91.94 87 ALA A O 1
ATOM 720 N N . TYR A 1 88 ? -17.168 -1.868 18.247 1.00 91.00 88 TYR A N 1
ATOM 721 C CA . TYR A 1 88 ? -18.429 -1.118 18.299 1.00 91.00 88 TYR A CA 1
ATOM 722 C C . TYR A 1 88 ? -19.661 -2.019 18.428 1.00 91.00 88 TYR A C 1
ATOM 724 O O . TYR A 1 88 ? -20.647 -1.635 19.063 1.00 91.00 88 TYR A O 1
ATOM 732 N N . ALA A 1 89 ? -19.613 -3.233 17.880 1.00 90.56 89 ALA A N 1
ATOM 733 C CA . ALA A 1 89 ? -20.687 -4.214 18.008 1.00 90.56 89 ALA A CA 1
ATOM 734 C C . ALA A 1 89 ? -20.791 -4.799 19.430 1.00 90.56 89 ALA A C 1
ATOM 736 O O . ALA A 1 89 ? -21.876 -5.198 19.871 1.00 90.56 89 ALA A O 1
ATOM 737 N N . THR A 1 90 ? -19.674 -4.847 20.156 1.00 88.94 90 THR A N 1
ATOM 738 C CA . THR A 1 90 ? -19.579 -5.442 21.491 1.00 88.94 90 THR A CA 1
ATOM 739 C C . THR A 1 90 ? -20.035 -4.473 22.593 1.00 88.94 90 THR A C 1
ATOM 741 O O . THR A 1 90 ? -19.748 -3.279 22.564 1.00 88.94 90 THR A O 1
ATOM 744 N N . ARG A 1 91 ? -20.748 -5.000 23.603 1.00 88.00 91 ARG A N 1
ATOM 745 C CA . ARG A 1 91 ? -21.199 -4.260 24.808 1.00 88.00 91 ARG A CA 1
ATOM 746 C C . ARG A 1 91 ? -20.425 -4.606 26.087 1.00 88.00 91 ARG A C 1
ATOM 748 O O . ARG A 1 91 ? -20.822 -4.192 27.170 1.00 88.00 91 ARG A O 1
ATOM 755 N N . LYS A 1 92 ? -19.391 -5.438 25.975 1.00 91.19 92 LYS A N 1
ATOM 756 C CA . LYS A 1 92 ? -18.527 -5.826 27.098 1.00 91.19 92 LYS A CA 1
ATOM 757 C C . LYS A 1 92 ? -17.670 -4.633 27.523 1.00 91.19 92 LYS A C 1
ATOM 759 O O . LYS A 1 92 ? -17.457 -3.731 26.728 1.00 91.19 92 LYS A O 1
ATOM 764 N N . GLU A 1 93 ? -17.169 -4.642 28.751 1.00 91.38 93 GLU A N 1
ATOM 765 C CA . GLU A 1 93 ? -16.258 -3.598 29.245 1.00 91.38 93 GLU A CA 1
ATOM 766 C C . GLU A 1 93 ? -14.861 -3.717 28.622 1.00 91.38 93 GLU A C 1
ATOM 768 O O . GLU A 1 93 ? -14.225 -2.709 28.307 1.00 91.38 93 GLU A O 1
ATOM 773 N N . TYR A 1 94 ? -14.447 -4.952 28.327 1.00 92.56 94 TYR A N 1
ATOM 774 C CA . TYR A 1 94 ? -13.164 -5.275 27.717 1.00 92.56 94 TYR A CA 1
ATOM 775 C C . TYR A 1 94 ? -13.311 -5.857 26.308 1.00 92.56 94 TYR A C 1
ATOM 777 O O . TYR A 1 94 ? -14.263 -6.591 26.019 1.00 92.56 94 TYR A O 1
ATOM 785 N N . PHE A 1 95 ? -12.341 -5.553 25.449 1.00 93.31 95 PHE A N 1
ATOM 786 C CA . PHE A 1 95 ? -12.212 -6.057 24.087 1.00 93.31 95 PHE A CA 1
ATOM 787 C C . PHE A 1 95 ? -10.809 -6.609 23.859 1.00 93.31 95 PHE A C 1
ATOM 789 O O . PHE A 1 95 ? -9.816 -6.013 24.271 1.00 93.31 95 PHE A O 1
ATOM 796 N N . GLU A 1 96 ? -10.743 -7.761 23.206 1.00 92.62 96 GLU A N 1
ATOM 797 C CA . GLU A 1 96 ? -9.493 -8.387 22.799 1.00 92.62 96 GLU A CA 1
ATOM 798 C C . GLU A 1 96 ? -9.127 -7.874 21.406 1.00 92.62 96 GLU A C 1
ATOM 800 O O . GLU A 1 96 ? -9.833 -8.155 20.439 1.00 92.62 96 GLU A O 1
ATOM 805 N N . SER A 1 97 ? -8.045 -7.105 21.310 1.00 92.38 97 SER A N 1
ATOM 806 C CA . SER A 1 97 ? -7.485 -6.662 20.032 1.00 92.38 97 SER A CA 1
ATOM 807 C C . SER A 1 97 ? -6.223 -7.458 19.725 1.00 92.38 97 SER A C 1
ATOM 809 O O . SER A 1 97 ? -5.389 -7.678 20.603 1.00 92.38 97 SER A O 1
ATOM 811 N N . LYS A 1 98 ? -6.077 -7.888 18.473 1.00 92.50 98 LYS A N 1
ATOM 812 C CA . LYS A 1 98 ? -4.941 -8.669 17.979 1.00 92.50 98 LYS A CA 1
ATOM 813 C C . LYS A 1 98 ? -4.108 -7.866 16.986 1.00 92.50 98 LYS A C 1
ATOM 815 O O . LYS A 1 98 ? -2.881 -7.864 17.066 1.00 92.50 98 LYS A O 1
ATOM 820 N N . TYR A 1 99 ? -4.753 -7.182 16.047 1.00 90.50 99 TYR A N 1
ATOM 821 C CA . TYR A 1 99 ? -4.077 -6.499 14.941 1.00 90.50 99 TYR A CA 1
ATOM 822 C C . TYR A 1 99 ? -3.536 -5.114 15.308 1.00 90.50 99 TYR A C 1
ATOM 824 O O . TYR A 1 99 ? -2.647 -4.616 14.621 1.00 90.50 99 TYR A O 1
ATOM 832 N N . LEU A 1 100 ? -3.998 -4.507 16.405 1.00 87.38 100 LEU A N 1
ATOM 833 C CA . LEU A 1 100 ? -3.473 -3.217 16.865 1.00 87.38 100 LEU A CA 1
ATOM 834 C C . LEU A 1 100 ? -2.010 -3.318 17.335 1.00 87.38 100 LEU A C 1
ATOM 836 O O . LEU A 1 100 ? -1.217 -2.411 17.086 1.00 87.38 100 LEU A O 1
ATOM 840 N N . HIS A 1 101 ? -1.653 -4.426 17.994 1.00 85.50 101 HIS A N 1
ATOM 841 C CA . HIS A 1 101 ? -0.327 -4.651 18.586 1.00 85.50 101 HIS A CA 1
ATOM 842 C C . HIS A 1 101 ? 0.457 -5.809 17.946 1.00 85.50 101 HIS A C 1
ATOM 844 O O . HIS A 1 101 ? 1.637 -5.984 18.240 1.00 85.50 101 HIS A O 1
ATOM 850 N N . GLY A 1 102 ? -0.174 -6.604 17.075 1.00 86.31 102 GLY A N 1
ATOM 851 C CA . GLY A 1 102 ? 0.421 -7.797 16.456 1.00 86.31 102 GLY A CA 1
ATOM 852 C C . GLY A 1 102 ? 0.335 -9.065 17.317 1.00 86.31 102 GLY A C 1
ATOM 853 O O . GLY A 1 102 ? 0.714 -10.144 16.868 1.00 86.31 102 GLY A O 1
ATOM 854 N N . TYR A 1 103 ? -0.199 -8.958 18.531 1.00 91.31 103 TYR A N 1
ATOM 855 C CA . TYR A 1 103 ? -0.506 -10.058 19.440 1.00 91.31 103 TYR A CA 1
ATOM 856 C C . TYR A 1 103 ? -1.816 -9.756 20.173 1.00 91.31 103 TYR A C 1
ATOM 858 O O . TYR A 1 103 ? -2.234 -8.602 20.247 1.00 91.31 103 TYR A O 1
ATOM 866 N N . SER A 1 104 ? -2.474 -10.794 20.696 1.00 92.19 104 SER A N 1
ATOM 867 C CA . SER A 1 104 ? -3.725 -10.627 21.439 1.00 92.19 104 SER A CA 1
ATOM 868 C C . SER A 1 104 ? -3.478 -9.899 22.764 1.00 92.19 104 SER A C 1
ATOM 870 O O . SER A 1 104 ? -2.664 -10.337 23.581 1.00 92.19 104 SER A O 1
ATOM 872 N N . LEU A 1 105 ? -4.180 -8.785 22.965 1.00 92.94 105 LEU A N 1
ATOM 873 C CA . LEU A 1 105 ? -4.173 -7.998 24.190 1.00 92.94 105 LEU A CA 1
ATOM 874 C C . LEU A 1 105 ? -5.601 -7.591 24.561 1.00 92.94 105 LEU A C 1
ATOM 876 O O . LEU A 1 105 ? -6.391 -7.159 23.721 1.00 92.94 105 LEU A O 1
ATOM 880 N N . LEU A 1 106 ? -5.911 -7.689 25.850 1.00 93.44 106 LEU A N 1
ATOM 881 C CA . LEU A 1 106 ? -7.205 -7.315 26.401 1.00 93.44 106 LEU A CA 1
ATOM 882 C C . LEU A 1 106 ? -7.167 -5.845 26.840 1.00 93.44 106 LEU A C 1
ATOM 884 O O . LEU A 1 106 ? -6.388 -5.458 27.709 1.00 93.44 106 LEU A O 1
ATOM 888 N N . LEU A 1 107 ? -7.995 -5.022 26.208 1.00 92.19 107 LEU A N 1
ATOM 889 C CA . LEU A 1 107 ? -8.062 -3.578 26.403 1.00 92.19 107 LEU A CA 1
ATOM 890 C C . LEU A 1 107 ? -9.448 -3.170 26.894 1.00 92.19 107 LEU A C 1
ATOM 892 O O . LEU A 1 107 ? -10.449 -3.838 26.638 1.00 92.19 107 LEU A O 1
ATOM 896 N N . TRP A 1 108 ? -9.522 -2.026 27.565 1.00 94.12 108 TRP A N 1
ATOM 897 C CA . TRP A 1 108 ? -10.796 -1.367 27.837 1.00 94.12 108 TRP A CA 1
ATOM 898 C C . TRP A 1 108 ? -11.447 -0.965 26.515 1.00 94.12 108 TRP A C 1
ATOM 900 O O . TRP A 1 108 ? -10.785 -0.375 25.663 1.00 94.12 108 TRP A O 1
ATOM 910 N N . THR A 1 109 ? -12.735 -1.252 26.340 1.00 92.56 109 THR A N 1
ATOM 911 C CA . THR A 1 109 ? -13.440 -1.047 25.060 1.00 92.56 109 THR A CA 1
ATOM 912 C C . THR A 1 109 ? -13.336 0.370 24.518 1.00 92.56 109 THR A C 1
ATOM 914 O O . THR A 1 109 ? -13.092 0.542 23.328 1.00 92.56 109 THR A O 1
ATOM 917 N N . ASN A 1 110 ? -13.480 1.385 25.369 1.00 92.62 110 ASN A N 1
ATOM 918 C CA . ASN A 1 110 ? -13.371 2.780 24.937 1.00 92.62 110 ASN A CA 1
ATOM 919 C C . ASN A 1 110 ? -11.951 3.119 24.460 1.00 92.62 110 ASN A C 1
ATOM 921 O O . ASN A 1 110 ? -11.789 3.722 23.403 1.00 92.62 110 ASN A O 1
ATOM 925 N N . ASN A 1 111 ? -10.927 2.649 25.178 1.00 93.06 111 ASN A N 1
ATOM 926 C CA . ASN A 1 111 ? -9.531 2.844 24.782 1.00 93.06 111 ASN A CA 1
ATOM 927 C C . ASN A 1 111 ? -9.209 2.082 23.489 1.00 93.06 111 ASN A C 1
ATOM 929 O O . ASN A 1 111 ? -8.511 2.605 22.625 1.00 93.06 111 ASN A O 1
ATOM 933 N N . ALA A 1 112 ? -9.751 0.869 23.335 1.00 92.94 112 ALA A N 1
ATOM 934 C CA . ALA A 1 112 ? -9.608 0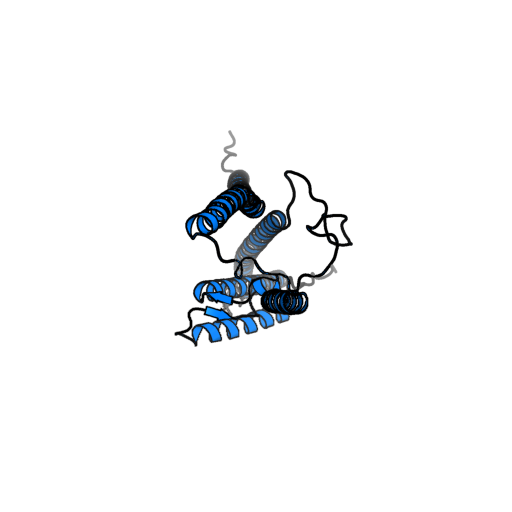.073 22.123 1.00 92.94 112 ALA A CA 1
ATOM 935 C C . ALA A 1 112 ? -10.238 0.777 20.915 1.00 92.94 112 ALA A C 1
ATOM 937 O O . ALA A 1 112 ? -9.585 0.886 19.884 1.00 92.94 112 ALA A O 1
ATOM 938 N N . ARG A 1 113 ? -11.459 1.318 21.048 1.00 94.19 113 ARG A N 1
ATOM 939 C CA . ARG A 1 113 ? -12.129 2.086 19.983 1.00 94.19 113 ARG A CA 1
ATOM 940 C C . ARG A 1 113 ? -11.298 3.287 19.555 1.00 94.19 113 ARG A C 1
ATOM 942 O O . ARG A 1 113 ? -10.991 3.400 18.377 1.00 94.19 113 ARG A O 1
ATOM 949 N N . MET A 1 114 ? -10.856 4.113 20.504 1.00 94.50 114 MET A N 1
ATOM 950 C CA . MET A 1 114 ? -10.029 5.285 20.194 1.00 94.50 114 MET A CA 1
ATOM 951 C C . MET A 1 114 ? -8.723 4.905 19.485 1.00 94.50 114 MET A C 1
ATOM 953 O O . MET A 1 114 ? -8.345 5.526 18.491 1.00 94.50 114 MET A O 1
ATOM 957 N N . ALA A 1 115 ? -8.029 3.870 19.967 1.00 93.75 115 ALA A N 1
ATOM 958 C CA . ALA A 1 115 ? -6.772 3.432 19.369 1.00 93.75 115 ALA A CA 1
ATOM 959 C C . ALA A 1 115 ? -6.969 2.827 17.967 1.00 93.75 115 ALA A C 1
ATOM 961 O O . ALA A 1 115 ? -6.190 3.117 17.055 1.00 93.75 115 ALA A O 1
ATOM 962 N N . LEU A 1 116 ? -8.020 2.022 17.783 1.00 94.44 116 LEU A N 1
ATOM 963 C CA . LEU A 1 116 ? -8.379 1.429 16.496 1.00 94.44 116 LEU A CA 1
ATOM 964 C C . LEU A 1 116 ? -8.807 2.502 15.488 1.00 94.44 116 LEU A C 1
ATOM 966 O O . LEU A 1 116 ? -8.334 2.460 14.358 1.00 94.44 116 LEU A O 1
ATOM 970 N N . GLU A 1 117 ? -9.600 3.502 15.883 1.00 95.00 117 GLU A N 1
ATOM 971 C CA . GLU A 1 117 ? -9.981 4.629 15.015 1.00 95.00 117 GLU A CA 1
ATOM 972 C C . GLU A 1 117 ? -8.773 5.446 14.573 1.00 95.00 117 GLU A C 1
ATOM 974 O O . GLU A 1 117 ? -8.627 5.753 13.389 1.00 95.00 117 GLU A O 1
ATOM 979 N N . MET A 1 118 ? -7.868 5.771 15.500 1.00 93.81 118 MET A N 1
ATOM 980 C CA . MET A 1 118 ? -6.655 6.516 15.171 1.00 93.81 118 MET A CA 1
ATOM 981 C C . MET A 1 118 ? -5.777 5.731 14.188 1.00 93.81 118 MET A C 1
ATOM 983 O O . MET A 1 118 ? -5.242 6.292 13.226 1.00 93.81 118 MET A O 1
ATOM 987 N N . ARG A 1 119 ? -5.639 4.417 14.399 1.00 93.38 119 ARG A N 1
ATOM 988 C CA . ARG A 1 119 ? -4.858 3.544 13.519 1.00 93.38 119 ARG A CA 1
ATOM 989 C C . ARG A 1 119 ? -5.517 3.375 12.148 1.00 93.38 119 ARG A C 1
ATOM 991 O O . ARG A 1 119 ? -4.815 3.491 11.145 1.00 93.38 119 ARG A O 1
ATOM 998 N N . GLN A 1 120 ? -6.824 3.130 12.103 1.00 94.56 120 GLN A N 1
ATOM 999 C CA . GLN A 1 120 ? -7.611 3.008 10.874 1.00 94.56 120 GLN A CA 1
ATOM 1000 C C . GLN A 1 120 ? -7.537 4.305 10.062 1.00 94.56 120 GLN A C 1
ATOM 1002 O O . GLN A 1 120 ? -7.189 4.265 8.887 1.00 94.56 120 GLN A O 1
ATOM 1007 N N . SER A 1 121 ? -7.760 5.456 10.702 1.00 93.00 121 SER A N 1
ATOM 1008 C CA . SER A 1 121 ? -7.688 6.776 10.062 1.00 93.00 121 SER A CA 1
ATOM 1009 C C . SER A 1 121 ? -6.308 7.036 9.467 1.00 93.00 121 SER A C 1
ATOM 1011 O O . SER A 1 121 ? -6.199 7.510 8.340 1.00 93.00 121 SER A O 1
ATOM 1013 N N . ARG A 1 122 ? -5.236 6.667 10.181 1.00 92.69 122 ARG A N 1
ATOM 1014 C CA . ARG A 1 122 ? -3.864 6.786 9.672 1.00 92.69 122 ARG A CA 1
ATOM 1015 C C . ARG A 1 122 ? -3.614 5.893 8.457 1.00 92.69 122 ARG A C 1
ATOM 1017 O O . ARG A 1 122 ? -2.989 6.350 7.506 1.00 92.69 122 ARG A O 1
ATOM 1024 N N . LEU A 1 123 ? -4.048 4.633 8.495 1.00 92.12 123 LEU A N 1
ATOM 1025 C CA . LEU A 1 123 ? -3.880 3.711 7.368 1.00 92.12 123 LEU A CA 1
ATOM 1026 C C . LEU A 1 123 ? -4.694 4.166 6.156 1.00 92.12 123 LEU A C 1
ATOM 1028 O O . LEU A 1 123 ? -4.146 4.232 5.065 1.00 92.12 123 LEU A O 1
ATOM 1032 N N . CYS A 1 124 ? -5.947 4.565 6.368 1.00 92.50 124 CYS A N 1
ATOM 1033 C CA . CYS A 1 124 ? -6.806 5.123 5.330 1.00 92.50 124 CYS A CA 1
ATOM 1034 C C . CYS A 1 124 ? -6.173 6.372 4.703 1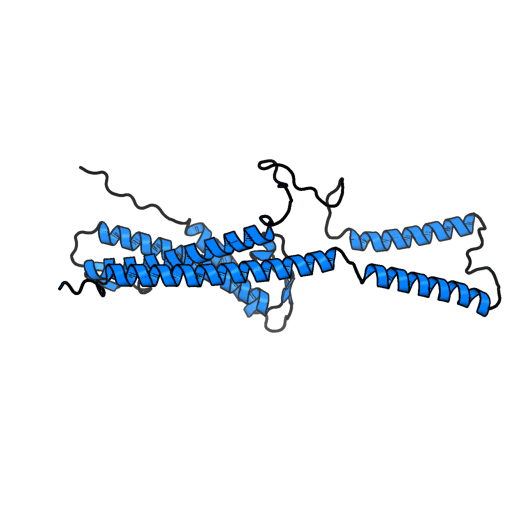.00 92.50 124 CYS A C 1
ATOM 1036 O O . CYS A 1 124 ? -6.031 6.438 3.490 1.00 92.50 124 CYS A O 1
ATOM 1038 N N . ALA A 1 125 ? -5.691 7.317 5.517 1.00 89.81 125 ALA A N 1
ATOM 1039 C CA . ALA A 1 125 ? -5.022 8.514 5.017 1.00 89.81 125 ALA A CA 1
ATOM 1040 C C . ALA A 1 125 ? -3.777 8.183 4.181 1.00 89.81 125 ALA A C 1
ATOM 1042 O O . ALA A 1 125 ? -3.578 8.791 3.133 1.00 89.81 125 ALA A O 1
ATOM 1043 N N . LEU A 1 126 ? -2.950 7.223 4.611 1.00 89.06 126 LEU A N 1
ATOM 1044 C CA . LEU A 1 126 ? -1.770 6.795 3.854 1.00 89.06 126 LEU A CA 1
ATOM 1045 C C . LEU A 1 126 ? -2.147 6.129 2.527 1.00 89.06 126 LEU A C 1
ATOM 1047 O O . LEU A 1 126 ? -1.572 6.487 1.503 1.00 89.06 126 LEU A O 1
ATOM 1051 N N . SER A 1 127 ? -3.108 5.202 2.541 1.00 88.12 127 SER A N 1
ATOM 1052 C CA . SER A 1 127 ? -3.576 4.513 1.335 1.00 88.12 127 SER A CA 1
ATOM 1053 C C . SER A 1 127 ? -4.210 5.486 0.347 1.00 88.12 127 SER A C 1
ATOM 1055 O O . SER A 1 127 ? -3.780 5.531 -0.795 1.00 88.12 127 SER A O 1
ATOM 1057 N N . VAL A 1 128 ? -5.137 6.335 0.801 1.00 87.75 128 VAL A N 1
ATOM 1058 C CA . VAL A 1 128 ? -5.806 7.329 -0.051 1.00 87.75 128 VAL A CA 1
ATOM 1059 C C . VAL A 1 128 ? -4.811 8.346 -0.599 1.00 87.75 128 VAL A C 1
ATOM 1061 O O . VAL A 1 128 ? -4.859 8.667 -1.777 1.00 87.75 128 VAL A O 1
ATOM 1064 N N . SER A 1 129 ? -3.883 8.851 0.222 1.00 85.12 129 SER A N 1
ATOM 1065 C CA . SER A 1 129 ? -2.883 9.813 -0.267 1.00 85.12 129 SER A CA 1
ATOM 1066 C C . SER A 1 129 ? -1.999 9.196 -1.342 1.00 85.12 129 SER A C 1
ATOM 1068 O O . SER A 1 129 ? -1.657 9.871 -2.305 1.00 85.12 129 SER A O 1
ATOM 1070 N N . LYS A 1 130 ? -1.628 7.924 -1.173 1.00 85.12 130 LYS A N 1
ATOM 1071 C CA . LYS A 1 130 ? -0.852 7.195 -2.167 1.00 85.12 130 LYS A CA 1
ATOM 1072 C C . LYS A 1 130 ? -1.660 6.974 -3.444 1.00 85.12 130 LYS A C 1
ATOM 1074 O O . LYS A 1 130 ? -1.173 7.358 -4.489 1.00 85.12 130 LYS A O 1
ATOM 1079 N N . GLU A 1 131 ? -2.876 6.439 -3.352 1.00 83.69 131 GLU A N 1
ATOM 1080 C CA . GLU A 1 131 ? -3.751 6.217 -4.513 1.00 83.69 131 GLU A CA 1
ATOM 1081 C C . GLU A 1 131 ? -3.983 7.517 -5.288 1.00 83.69 131 GLU A C 1
ATOM 1083 O O . GLU A 1 131 ? -3.838 7.531 -6.497 1.00 83.69 131 GLU A O 1
ATOM 1088 N N . VAL A 1 132 ? -4.217 8.640 -4.602 1.00 80.25 132 VAL A N 1
ATOM 1089 C CA . VAL A 1 132 ? -4.355 9.951 -5.256 1.00 80.25 132 VAL A CA 1
ATOM 1090 C C . VAL A 1 132 ? -3.065 10.382 -5.960 1.00 80.25 132 VAL A C 1
ATOM 1092 O O . VAL A 1 132 ? -3.128 10.973 -7.033 1.00 80.25 132 VAL A O 1
ATOM 1095 N N . VAL A 1 133 ? -1.894 10.141 -5.365 1.00 78.19 133 VAL A N 1
ATOM 1096 C CA . VAL A 1 133 ? -0.609 10.468 -6.003 1.00 78.19 133 VAL A CA 1
ATOM 1097 C C . VAL A 1 133 ? -0.353 9.559 -7.198 1.00 78.19 133 VAL A C 1
ATOM 1099 O O . VAL A 1 133 ? 0.040 10.066 -8.242 1.00 78.19 133 VAL A O 1
ATOM 1102 N N . ASP A 1 134 ? -0.592 8.258 -7.058 1.00 75.88 134 ASP A N 1
ATOM 1103 C CA . ASP A 1 134 ? -0.436 7.280 -8.131 1.00 75.88 134 ASP A CA 1
ATOM 1104 C C . ASP A 1 134 ? -1.406 7.607 -9.277 1.00 75.88 134 ASP A C 1
ATOM 1106 O O . ASP A 1 134 ? -0.957 7.727 -10.406 1.00 75.88 134 ASP A O 1
ATOM 1110 N N . ASP A 1 135 ? -2.672 7.932 -8.991 1.00 72.31 135 ASP A N 1
ATOM 1111 C CA . ASP A 1 135 ? -3.654 8.400 -9.980 1.00 72.31 135 ASP A CA 1
ATOM 1112 C C . ASP A 1 135 ? -3.193 9.686 -10.688 1.00 72.31 135 ASP A C 1
ATOM 1114 O O . ASP A 1 135 ? -3.362 9.828 -11.897 1.00 72.31 135 ASP A O 1
ATOM 1118 N N . ILE A 1 136 ? -2.608 10.649 -9.960 1.00 68.81 136 ILE A N 1
ATOM 1119 C CA . ILE A 1 136 ? -2.053 11.873 -10.564 1.00 68.81 136 ILE A CA 1
ATOM 1120 C C . ILE A 1 136 ? -0.869 11.527 -11.469 1.00 68.81 136 ILE A C 1
ATOM 1122 O O . ILE A 1 136 ? -0.764 12.084 -12.560 1.00 68.81 136 ILE A O 1
ATOM 1126 N N . LEU A 1 137 ? 0.033 10.653 -11.026 1.00 68.56 137 LEU A N 1
ATOM 1127 C CA . LEU A 1 137 ? 1.209 10.251 -11.794 1.00 68.56 137 LEU A CA 1
ATOM 1128 C C . LEU A 1 137 ? 0.812 9.445 -13.030 1.00 68.56 137 LEU A C 1
ATOM 1130 O O . LEU A 1 137 ? 1.309 9.742 -14.112 1.00 68.56 137 LEU A O 1
ATOM 1134 N N . ASP A 1 138 ? -0.121 8.509 -12.900 1.00 65.00 138 ASP A N 1
ATOM 1135 C CA . ASP A 1 138 ? -0.706 7.767 -14.012 1.00 65.00 138 ASP A CA 1
ATOM 1136 C C . ASP A 1 138 ? -1.381 8.735 -14.978 1.00 65.00 138 ASP A C 1
ATOM 1138 O O . ASP A 1 138 ? -1.077 8.721 -16.164 1.00 65.00 138 ASP A O 1
ATOM 1142 N N . TRP A 1 139 ? -2.173 9.690 -14.489 1.00 58.19 139 TRP A N 1
ATOM 1143 C CA . TRP A 1 139 ? -2.773 10.721 -15.337 1.00 58.19 139 TRP A CA 1
ATOM 1144 C C . TRP A 1 139 ? -1.731 11.602 -16.051 1.00 58.19 139 TRP A C 1
ATOM 1146 O O . TRP A 1 139 ? -1.912 11.995 -17.207 1.00 58.19 139 TRP A O 1
ATOM 1156 N N . MET A 1 140 ? -0.603 11.895 -15.399 1.00 56.56 140 MET A N 1
ATOM 1157 C CA . MET A 1 140 ? 0.519 12.613 -16.008 1.00 56.56 140 MET A CA 1
ATOM 1158 C C . MET A 1 140 ? 1.261 11.779 -17.062 1.00 56.56 140 MET A C 1
ATOM 1160 O O . MET A 1 140 ? 1.761 12.352 -18.031 1.00 56.56 140 MET A O 1
ATOM 1164 N N . LEU A 1 141 ? 1.341 10.459 -16.884 1.00 57.25 141 LEU A N 1
ATOM 1165 C CA . LEU A 1 141 ? 2.023 9.526 -17.787 1.00 57.25 141 LEU A CA 1
ATOM 1166 C C . LEU A 1 141 ? 1.137 9.092 -18.967 1.00 57.25 141 LEU A C 1
ATOM 1168 O O . LEU A 1 141 ? 1.637 8.933 -20.081 1.00 57.25 141 LEU A O 1
ATOM 1172 N N . GLU A 1 142 ? -0.168 8.944 -18.749 1.00 52.03 142 GLU A N 1
ATOM 1173 C CA . GLU A 1 142 ? -1.188 8.679 -19.772 1.00 52.03 142 GLU A CA 1
ATOM 1174 C C . GLU A 1 142 ? -1.453 9.918 -20.643 1.00 52.03 142 GLU A C 1
ATOM 1176 O O . GLU A 1 142 ? -1.822 9.789 -21.812 1.00 52.03 142 GLU A O 1
ATOM 1181 N N . GLY A 1 143 ? -1.164 11.102 -20.092 1.00 44.53 143 GLY A N 1
ATOM 1182 C CA . GLY A 1 143 ? -1.180 12.399 -20.747 1.00 44.53 143 GLY A CA 1
ATOM 1183 C C . GLY A 1 143 ? -2.588 12.963 -20.897 1.00 44.53 143 GLY A C 1
ATOM 1184 O O . GLY A 1 143 ? -3.351 12.411 -21.680 1.00 44.53 143 GLY A O 1
ATOM 1185 N N . TRP A 1 144 ? -2.878 14.106 -20.236 1.00 52.38 144 TRP A N 1
ATOM 1186 C CA . TRP A 1 144 ? -3.506 15.309 -20.839 1.00 52.38 144 TRP A CA 1
ATOM 1187 C C . TRP A 1 144 ? -4.153 16.332 -19.863 1.00 52.38 144 TRP A C 1
ATOM 1189 O O . TRP A 1 144 ? -5.246 16.087 -19.362 1.00 52.38 144 TRP A O 1
ATOM 1199 N N . TYR A 1 145 ? -3.571 17.548 -19.722 1.00 33.56 145 TYR A N 1
ATOM 1200 C CA . TYR A 1 145 ? -4.325 18.819 -19.502 1.00 33.56 145 TYR A CA 1
ATOM 1201 C C . TYR A 1 145 ? -3.600 20.139 -19.909 1.00 33.56 145 TYR A C 1
ATOM 1203 O O . TYR A 1 145 ? -3.962 21.207 -19.425 1.00 33.56 145 TYR A O 1
ATOM 1211 N N . PHE A 1 146 ? -2.601 20.136 -20.811 1.00 35.00 146 PHE A N 1
ATOM 1212 C CA . PHE A 1 146 ? -2.000 21.394 -21.328 1.00 35.00 146 PHE A CA 1
ATOM 1213 C C . PHE A 1 146 ? -1.693 21.438 -22.856 1.00 35.00 146 PHE A C 1
ATOM 1215 O O . PHE A 1 146 ? -0.889 22.263 -23.276 1.00 35.00 146 PHE A O 1
ATOM 1222 N N . GLY A 1 147 ? -2.353 20.639 -23.717 1.00 33.00 147 GLY A N 1
ATOM 1223 C CA . GLY A 1 147 ? -2.296 20.794 -25.207 1.00 33.00 147 GLY A CA 1
ATOM 1224 C C . GLY A 1 147 ? -2.311 19.501 -26.078 1.00 33.00 147 GLY A C 1
ATOM 1225 O O . GLY A 1 147 ? -1.412 18.676 -25.958 1.00 33.00 147 GLY A O 1
ATOM 1226 N N . GLU A 1 148 ? -3.399 19.326 -26.852 1.00 34.50 148 GLU A N 1
ATOM 1227 C CA . GLU A 1 148 ? -4.171 18.153 -27.405 1.00 34.50 148 GLU A CA 1
ATOM 1228 C C . GLU A 1 148 ? -3.625 16.716 -27.658 1.00 34.50 148 GLU A C 1
ATOM 1230 O O . GLU A 1 148 ? -2.577 16.512 -28.261 1.00 34.50 148 GLU A O 1
ATOM 1235 N N . ARG A 1 149 ? -4.437 15.701 -27.264 1.00 38.50 149 ARG A N 1
ATOM 1236 C CA . ARG A 1 149 ? -4.457 14.276 -27.667 1.00 38.50 149 ARG A CA 1
ATOM 1237 C C . ARG A 1 149 ? -5.689 13.529 -27.098 1.00 38.50 149 ARG A C 1
ATOM 1239 O O . ARG A 1 149 ? -5.880 13.405 -25.897 1.00 38.50 149 ARG A O 1
ATOM 1246 N N . GLU A 1 150 ? -6.547 13.037 -27.978 1.00 32.72 150 GLU A N 1
ATOM 1247 C CA . GLU A 1 150 ? -7.790 12.289 -27.681 1.00 32.72 150 GLU A CA 1
ATOM 1248 C C . GLU A 1 150 ? -7.416 10.779 -27.427 1.00 32.72 150 GLU A C 1
ATOM 1250 O O . GLU A 1 150 ? -6.261 10.494 -27.637 1.00 32.72 150 GLU A O 1
ATOM 1255 N N . SER A 1 151 ? -8.225 9.825 -26.902 1.00 31.72 151 SER A N 1
ATOM 1256 C CA . SER A 1 151 ? -7.841 8.506 -26.260 1.00 31.72 151 SER A CA 1
ATOM 1257 C C . SER A 1 151 ? -7.812 7.228 -27.179 1.00 31.72 151 SER A C 1
ATOM 1259 O O . SER A 1 151 ? -8.580 7.127 -28.126 1.00 31.72 151 SER A O 1
ATOM 1261 N N . GLN A 1 152 ? -6.989 6.180 -26.933 1.00 34.62 152 GLN A N 1
ATOM 1262 C CA . GLN A 1 152 ? -6.897 4.958 -27.790 1.00 34.62 152 GLN A CA 1
ATOM 1263 C C . GLN A 1 152 ? -7.600 3.679 -27.276 1.00 34.62 152 GLN A C 1
ATOM 1265 O O . GLN A 1 152 ? -7.379 2.591 -27.814 1.00 34.62 152 GLN A O 1
ATOM 1270 N N . PHE A 1 153 ? -8.496 3.774 -26.291 1.00 31.00 153 PHE A N 1
ATOM 1271 C CA . PHE A 1 153 ? -9.368 2.659 -25.892 1.00 31.00 153 PHE A CA 1
ATOM 1272 C C . PHE A 1 153 ? -10.739 2.781 -26.565 1.00 31.00 153 PHE A C 1
ATOM 1274 O O . PHE A 1 153 ? -11.356 3.831 -26.529 1.00 31.00 153 PHE A O 1
ATOM 1281 N N . LYS A 1 154 ? -11.302 1.704 -27.135 1.00 33.47 154 LYS A N 1
ATOM 1282 C CA . LYS A 1 154 ? -12.606 1.744 -27.849 1.00 33.47 154 LYS A CA 1
ATOM 1283 C C . LYS A 1 154 ? -13.826 2.101 -26.963 1.00 33.47 154 LYS A C 1
ATOM 1285 O O . LYS A 1 154 ? -14.949 2.105 -27.454 1.00 33.47 154 LYS A O 1
ATOM 1290 N N . VAL A 1 155 ? -13.624 2.398 -25.679 1.00 34.22 155 VAL A N 1
ATOM 1291 C CA . VAL A 1 155 ? -14.654 2.951 -24.782 1.00 34.22 155 VAL A CA 1
ATOM 1292 C C . VAL A 1 155 ? -14.543 4.481 -24.651 1.00 34.22 155 VAL A C 1
ATOM 1294 O O . VAL A 1 155 ? -15.506 5.121 -24.245 1.00 34.22 155 VAL A O 1
ATOM 1297 N N . LEU A 1 156 ? -13.434 5.097 -25.075 1.00 30.86 156 LEU A N 1
ATOM 1298 C CA . LEU A 1 156 ? -13.208 6.545 -25.042 1.00 30.86 156 LEU A CA 1
ATOM 1299 C C . LEU A 1 156 ? -12.408 6.965 -26.294 1.00 30.86 156 LEU A C 1
ATOM 1301 O O . LEU A 1 156 ? -11.254 6.583 -26.446 1.00 30.86 156 LEU A O 1
ATOM 1305 N N . GLY A 1 157 ? -13.034 7.692 -27.223 1.00 25.16 157 GLY A N 1
ATOM 1306 C CA . GLY A 1 157 ? -12.503 7.979 -28.568 1.00 25.16 157 GLY A CA 1
ATOM 1307 C C . GLY A 1 157 ? -11.139 8.698 -28.660 1.00 25.16 157 GLY A C 1
ATOM 1308 O O . GLY A 1 157 ? -10.795 9.455 -27.760 1.00 25.16 157 GLY A O 1
ATOM 1309 N N . TYR A 1 158 ? -10.461 8.384 -29.787 1.00 27.19 158 TYR A N 1
ATOM 1310 C CA . TYR A 1 158 ? -9.310 8.880 -30.607 1.00 27.19 158 TYR A CA 1
ATOM 1311 C C . TYR A 1 158 ? -7.953 9.476 -30.103 1.00 27.19 158 TYR A C 1
ATOM 1313 O O . TYR A 1 158 ? -7.717 10.656 -30.267 1.00 27.19 158 TYR A O 1
ATOM 1321 N N . VAL A 1 159 ? -6.905 8.680 -29.794 1.00 29.34 159 VAL A N 1
ATOM 1322 C CA . VAL A 1 159 ? -5.467 9.123 -29.909 1.00 29.34 159 VAL A CA 1
ATOM 1323 C C . VAL A 1 159 ? -4.941 8.766 -31.303 1.00 29.34 159 VAL A C 1
ATOM 1325 O O . VAL A 1 159 ? -5.104 7.608 -31.699 1.00 29.34 159 VAL A O 1
ATOM 1328 N N . PRO A 1 160 ? -4.172 9.620 -32.014 1.00 31.06 160 PRO A N 1
ATOM 1329 C CA . PRO A 1 160 ? -3.382 9.197 -33.173 1.00 31.06 160 PRO A CA 1
ATOM 1330 C C . PRO A 1 160 ? -2.001 8.633 -32.779 1.00 31.06 160 PRO A C 1
ATOM 1332 O O . PRO A 1 160 ? -1.180 9.336 -32.189 1.00 31.06 160 PRO A O 1
ATOM 1335 N N . THR A 1 161 ? -1.712 7.379 -33.150 1.00 31.94 161 THR A N 1
ATOM 1336 C CA . THR A 1 161 ? -0.389 6.728 -33.053 1.00 31.94 161 THR A CA 1
ATOM 1337 C C . THR A 1 161 ? 0.494 6.986 -34.273 1.00 31.94 161 THR A C 1
ATOM 1339 O O . THR A 1 161 ? 0.038 7.090 -35.412 1.00 31.94 161 THR A O 1
ATOM 1342 N N . ILE A 1 162 ? 1.805 6.987 -34.023 1.00 38.78 162 ILE A N 1
ATOM 1343 C CA . ILE A 1 162 ? 2.872 6.985 -35.024 1.00 38.78 162 ILE A CA 1
ATOM 1344 C C . ILE A 1 162 ? 2.906 5.602 -35.706 1.00 38.78 162 ILE A C 1
ATOM 1346 O O . ILE A 1 162 ? 3.546 4.670 -35.226 1.00 38.78 162 ILE A O 1
ATOM 1350 N N . LYS A 1 163 ? 2.194 5.527 -36.841 1.00 33.38 163 LYS A N 1
ATOM 1351 C CA . LYS A 1 163 ? 2.202 4.564 -37.972 1.00 33.38 163 LYS A CA 1
ATOM 1352 C C . LYS A 1 163 ? 0.862 3.867 -38.223 1.00 33.38 163 LYS A C 1
ATOM 1354 O O . LYS A 1 163 ? 0.275 3.231 -37.358 1.00 33.38 163 LYS A O 1
ATOM 1359 N N . ALA A 1 164 ? 0.445 3.951 -39.489 1.00 40.66 164 ALA A N 1
ATOM 1360 C CA . ALA A 1 164 ? -0.896 3.643 -39.973 1.00 40.66 164 ALA A CA 1
ATOM 1361 C C . ALA A 1 164 ? -1.325 2.163 -39.885 1.00 40.66 164 ALA A C 1
ATOM 1363 O O . ALA A 1 164 ? -2.523 1.916 -39.925 1.00 40.66 164 ALA A O 1
ATOM 1364 N N . THR A 1 165 ? -0.418 1.184 -39.729 1.00 32.16 165 THR A N 1
ATOM 1365 C CA . THR A 1 165 ? -0.776 -0.243 -39.533 1.00 32.16 165 THR A CA 1
ATOM 1366 C C . THR A 1 165 ? 0.389 -1.105 -39.013 1.00 32.16 165 THR A C 1
ATOM 1368 O O . THR A 1 165 ? 1.496 -1.003 -39.541 1.00 32.16 165 THR A O 1
ATOM 1371 N N . GLY A 1 166 ? 0.098 -2.053 -38.102 1.00 44.44 166 GLY A N 1
ATOM 1372 C CA . GLY A 1 166 ? 0.927 -3.238 -37.786 1.00 44.44 166 GLY A CA 1
ATOM 1373 C C . GLY A 1 166 ? 1.428 -3.340 -36.332 1.00 44.44 166 GLY A C 1
ATOM 1374 O O . GLY A 1 166 ? 1.755 -2.333 -35.718 1.00 44.44 166 GLY A O 1
ATOM 1375 N N . LYS A 1 167 ? 1.502 -4.562 -35.768 1.00 36.84 167 LYS A N 1
ATOM 1376 C CA . LYS A 1 167 ? 2.011 -4.802 -34.397 1.00 36.84 167 LYS A CA 1
ATOM 1377 C C . LYS A 1 167 ? 3.542 -4.865 -34.373 1.00 36.84 167 LYS A C 1
ATOM 1379 O O . LYS A 1 167 ? 4.127 -5.683 -35.081 1.00 36.84 167 LYS A O 1
ATOM 1384 N N . VAL A 1 168 ? 4.169 -4.082 -33.497 1.00 40.06 168 VAL A N 1
ATOM 1385 C CA . VAL A 1 168 ? 5.593 -4.211 -33.148 1.00 40.06 168 VAL A CA 1
ATOM 1386 C C . VAL A 1 168 ? 5.768 -5.458 -32.275 1.00 40.06 168 VAL A C 1
ATOM 1388 O O . VAL A 1 168 ? 5.072 -5.616 -31.274 1.00 40.06 168 VAL A O 1
ATOM 1391 N N . ARG A 1 169 ? 6.661 -6.372 -32.670 1.00 38.44 169 ARG A N 1
ATOM 1392 C CA . ARG A 1 169 ? 7.046 -7.547 -31.872 1.00 38.44 169 ARG A CA 1
ATOM 1393 C C . ARG A 1 169 ? 8.525 -7.450 -31.513 1.00 38.44 169 ARG A C 1
ATOM 1395 O O . ARG A 1 169 ? 9.365 -7.330 -32.404 1.00 38.44 169 ARG A O 1
ATOM 1402 N N . ALA A 1 170 ? 8.833 -7.543 -30.222 1.00 36.72 170 ALA A N 1
ATOM 1403 C CA . ALA A 1 170 ? 10.205 -7.657 -29.744 1.00 36.72 170 ALA A CA 1
ATOM 1404 C C . ALA A 1 170 ? 10.846 -8.946 -30.299 1.00 36.72 170 ALA A C 1
ATOM 1406 O O . ALA A 1 170 ? 10.252 -10.020 -30.220 1.00 36.72 170 ALA A O 1
ATOM 1407 N N . GLY A 1 171 ? 12.027 -8.820 -30.913 1.00 45.94 171 GLY A N 1
ATOM 1408 C CA . GLY A 1 171 ? 12.781 -9.920 -31.537 1.00 45.94 171 GLY A CA 1
ATOM 1409 C C . GLY A 1 171 ? 12.926 -9.837 -33.065 1.00 45.94 171 GLY A C 1
ATOM 1410 O O . GLY A 1 171 ? 13.846 -10.433 -33.623 1.00 45.94 171 GLY A O 1
ATOM 1411 N N . GLN A 1 172 ? 12.096 -9.051 -33.764 1.00 44.06 172 GLN A N 1
ATOM 1412 C CA . GLN A 1 172 ? 12.181 -8.930 -35.230 1.00 44.06 172 GLN A CA 1
ATOM 1413 C C . GLN A 1 172 ? 13.394 -8.096 -35.703 1.00 44.06 172 GLN A C 1
ATOM 1415 O O . GLN A 1 172 ? 13.867 -8.278 -36.827 1.00 44.06 172 GLN A O 1
ATOM 1420 N N . ASP A 1 173 ? 13.948 -7.231 -34.847 1.00 44.53 173 ASP A N 1
ATOM 1421 C CA . ASP A 1 173 ? 15.070 -6.348 -35.205 1.00 44.53 173 ASP A CA 1
ATOM 1422 C C . ASP A 1 173 ? 16.427 -7.059 -35.263 1.00 44.53 173 ASP A C 1
ATOM 1424 O O . ASP A 1 173 ? 17.305 -6.649 -36.023 1.00 44.53 173 ASP A O 1
ATOM 1428 N N . GLN A 1 174 ? 16.585 -8.196 -34.577 1.00 44.41 174 GLN A N 1
ATOM 1429 C CA . GLN A 1 174 ? 17.754 -9.055 -34.791 1.00 44.41 174 GLN A CA 1
ATOM 1430 C C . GLN A 1 174 ? 17.672 -9.782 -36.144 1.00 44.41 174 GLN A C 1
ATOM 1432 O O . GLN A 1 174 ? 18.684 -9.928 -36.831 1.00 44.41 174 GLN A O 1
ATOM 1437 N N . ILE A 1 175 ? 16.463 -10.140 -36.594 1.00 45.16 175 ILE A N 1
ATOM 1438 C CA . ILE A 1 175 ? 16.222 -10.776 -37.901 1.00 45.16 175 ILE A CA 1
ATOM 1439 C C . ILE A 1 175 ? 16.401 -9.763 -39.048 1.00 45.16 175 ILE A C 1
ATOM 1441 O O . ILE A 1 175 ? 16.878 -10.132 -40.124 1.00 45.16 175 ILE A O 1
ATOM 1445 N N . SER A 1 176 ? 16.096 -8.477 -38.825 1.00 45.19 176 SER A N 1
ATOM 1446 C CA . SER A 1 176 ? 16.273 -7.418 -39.832 1.00 45.19 176 SER A CA 1
ATOM 1447 C C . SER A 1 176 ? 17.748 -7.210 -40.208 1.00 45.19 176 SER A C 1
ATOM 1449 O O . SER A 1 176 ? 18.058 -7.003 -41.383 1.00 45.19 176 SER A O 1
ATOM 1451 N N . SER A 1 177 ? 18.671 -7.388 -39.255 1.00 44.59 177 SER A N 1
ATOM 1452 C CA . SER A 1 177 ? 20.114 -7.318 -39.516 1.00 44.59 177 SER A CA 1
ATOM 1453 C C . SER A 1 177 ? 20.584 -8.430 -40.468 1.00 44.59 177 SER A C 1
ATOM 1455 O O . SER A 1 177 ? 21.303 -8.169 -41.436 1.00 44.59 177 SER A O 1
ATOM 1457 N N . VAL A 1 178 ? 20.083 -9.657 -40.282 1.00 49.94 178 VAL A N 1
ATOM 1458 C CA . VAL A 1 178 ? 20.370 -10.806 -41.154 1.00 49.94 178 VAL A CA 1
ATOM 1459 C C . VAL A 1 178 ? 19.699 -10.627 -42.517 1.00 49.94 178 VAL A C 1
ATOM 1461 O O . VAL A 1 178 ? 20.332 -10.864 -43.544 1.00 49.94 178 VAL A O 1
ATOM 1464 N N . ALA A 1 179 ? 18.462 -10.125 -42.561 1.00 52.53 179 ALA A N 1
ATOM 1465 C CA . ALA A 1 179 ? 17.755 -9.835 -43.807 1.00 52.53 179 ALA A CA 1
ATOM 1466 C C . ALA A 1 179 ? 18.464 -8.756 -44.644 1.00 52.53 179 ALA A C 1
ATOM 1468 O O . ALA A 1 179 ? 18.553 -8.892 -45.864 1.00 52.53 179 ALA A O 1
ATOM 1469 N N . GLN A 1 180 ? 19.036 -7.727 -44.013 1.00 54.50 180 GLN A N 1
ATOM 1470 C CA . GLN A 1 180 ? 19.838 -6.710 -44.697 1.00 54.50 180 GLN A CA 1
ATOM 1471 C C . GLN A 1 180 ? 21.167 -7.267 -45.223 1.00 54.50 180 GLN A C 1
ATOM 1473 O O . GLN A 1 180 ? 21.582 -6.910 -46.328 1.00 54.50 180 GLN A O 1
ATOM 1478 N N . VAL A 1 181 ? 21.829 -8.164 -44.484 1.00 54.22 181 VAL A N 1
ATOM 1479 C CA . VAL A 1 181 ? 23.055 -8.844 -44.944 1.00 54.22 181 VAL A CA 1
ATOM 1480 C C . VAL A 1 181 ? 22.752 -9.783 -46.113 1.00 54.22 181 VAL A C 1
ATOM 1482 O O . VAL A 1 181 ? 23.451 -9.745 -47.127 1.00 54.22 181 VAL A O 1
ATOM 1485 N N . VAL A 1 182 ? 21.670 -10.559 -46.030 1.00 65.44 182 VAL A N 1
ATOM 1486 C CA . VAL A 1 182 ? 21.206 -11.452 -47.101 1.00 65.44 182 VAL A CA 1
ATOM 1487 C C . VAL A 1 182 ? 20.768 -10.651 -48.329 1.00 65.44 182 VAL A C 1
ATOM 1489 O O . VAL A 1 182 ? 21.127 -11.013 -49.448 1.00 65.44 182 VAL A O 1
ATOM 1492 N N . ALA A 1 183 ? 20.080 -9.520 -48.153 1.00 62.91 183 ALA A N 1
ATOM 1493 C CA . ALA A 1 183 ? 19.724 -8.617 -49.245 1.00 62.91 183 ALA A CA 1
ATOM 1494 C C . ALA A 1 183 ? 20.971 -8.020 -49.918 1.00 62.91 183 ALA A C 1
ATOM 1496 O O . ALA A 1 183 ? 21.052 -8.027 -51.145 1.00 62.91 183 ALA A O 1
ATOM 1497 N N . LYS A 1 184 ? 21.982 -7.594 -49.143 1.00 61.72 184 LYS A N 1
ATOM 1498 C CA . LYS A 1 184 ? 23.281 -7.120 -49.663 1.00 61.72 184 LYS A CA 1
ATOM 1499 C C . LYS A 1 184 ? 24.071 -8.219 -50.383 1.00 61.72 184 LYS A C 1
ATOM 1501 O O . LYS A 1 184 ? 24.734 -7.947 -51.382 1.00 61.72 184 LYS A O 1
ATOM 1506 N N . MET A 1 185 ? 24.006 -9.464 -49.912 1.00 65.75 185 MET A N 1
ATOM 1507 C CA . MET A 1 185 ? 24.602 -10.610 -50.609 1.00 65.75 185 MET A CA 1
ATOM 1508 C C . MET A 1 185 ? 23.871 -10.916 -51.919 1.00 65.75 185 MET A C 1
ATOM 1510 O O . MET A 1 185 ? 24.515 -11.172 -52.935 1.00 65.75 185 MET A O 1
ATOM 1514 N N . LYS A 1 186 ? 22.537 -10.832 -51.926 1.00 69.06 186 LYS A N 1
ATOM 1515 C CA . LYS A 1 186 ? 21.700 -11.083 -53.105 1.00 69.06 186 LYS A CA 1
ATOM 1516 C C . LYS A 1 186 ? 21.877 -9.999 -54.172 1.00 69.06 186 LYS A C 1
ATOM 1518 O O . LYS A 1 186 ? 21.975 -10.328 -55.351 1.00 69.06 186 LYS A O 1
ATOM 1523 N N . THR A 1 187 ? 22.010 -8.731 -53.777 1.00 64.38 187 THR A N 1
ATOM 1524 C CA . THR A 1 187 ? 22.340 -7.631 -54.700 1.00 64.38 187 THR A CA 1
ATOM 1525 C C . THR A 1 187 ? 23.765 -7.745 -55.234 1.00 64.38 187 THR A C 1
ATOM 1527 O O . THR A 1 187 ? 23.964 -7.576 -56.433 1.00 64.38 187 THR A O 1
ATOM 1530 N N . ARG A 1 188 ? 24.751 -8.146 -54.414 1.00 62.00 188 ARG A N 1
ATOM 1531 C CA . ARG A 1 188 ? 26.108 -8.475 -54.898 1.00 62.00 188 ARG A CA 1
ATOM 1532 C C . ARG A 1 188 ? 26.110 -9.628 -55.903 1.00 62.00 188 ARG A C 1
ATOM 1534 O O . ARG A 1 188 ? 26.795 -9.542 -56.918 1.00 62.00 188 ARG A O 1
ATOM 1541 N N . ALA A 1 189 ? 25.339 -10.684 -55.651 1.00 68.38 189 ALA A N 1
ATOM 1542 C CA . ALA A 1 189 ? 25.223 -11.825 -56.557 1.00 68.38 189 ALA A CA 1
ATOM 1543 C C . ALA A 1 189 ? 24.537 -11.452 -57.885 1.00 68.38 189 ALA A C 1
ATOM 1545 O O . ALA A 1 189 ? 25.005 -11.868 -58.944 1.00 68.38 189 ALA A O 1
ATOM 1546 N N . ASN A 1 190 ? 23.484 -10.628 -57.848 1.00 70.44 190 ASN A N 1
ATOM 1547 C CA . ASN A 1 190 ? 22.823 -10.115 -59.054 1.00 70.44 190 ASN A CA 1
ATOM 1548 C C . ASN A 1 190 ? 23.715 -9.153 -59.848 1.00 70.44 190 ASN A C 1
ATOM 1550 O O . ASN A 1 190 ? 23.793 -9.274 -61.066 1.00 70.44 190 ASN A O 1
ATOM 1554 N N . ASN A 1 191 ? 24.450 -8.259 -59.184 1.00 66.38 191 ASN A N 1
ATOM 1555 C CA . ASN A 1 191 ? 25.377 -7.348 -59.861 1.00 66.38 191 ASN A CA 1
ATOM 1556 C C . ASN A 1 191 ? 26.534 -8.109 -60.528 1.00 66.38 191 ASN A C 1
ATOM 1558 O O . ASN A 1 191 ? 26.944 -7.751 -61.630 1.00 66.38 191 ASN A O 1
ATOM 1562 N N . ARG A 1 192 ? 26.993 -9.211 -59.914 1.00 64.44 192 ARG A N 1
ATOM 1563 C CA . ARG A 1 192 ? 27.989 -10.122 -60.501 1.00 64.44 192 ARG A CA 1
ATOM 1564 C C . ARG A 1 192 ? 27.438 -10.919 -61.687 1.00 64.44 192 ARG A C 1
ATOM 1566 O O . ARG A 1 192 ? 28.178 -11.166 -62.627 1.00 64.44 192 ARG A O 1
ATOM 1573 N N . ARG A 1 193 ? 26.155 -11.303 -61.664 1.00 70.06 193 ARG A N 1
ATOM 1574 C CA . ARG A 1 193 ? 25.473 -11.956 -62.801 1.00 70.06 193 ARG A CA 1
ATOM 1575 C C . ARG A 1 193 ? 25.223 -11.006 -63.971 1.00 70.06 193 ARG A C 1
ATOM 1577 O O . ARG A 1 193 ? 25.291 -11.438 -65.113 1.00 70.06 193 ARG A O 1
ATOM 1584 N N . ASN A 1 194 ? 24.974 -9.732 -63.685 1.00 69.50 194 ASN A N 1
ATOM 1585 C CA . ASN A 1 194 ? 24.649 -8.721 -64.689 1.00 69.50 194 ASN A CA 1
ATOM 1586 C C . ASN A 1 194 ? 25.884 -7.951 -65.202 1.00 69.50 194 ASN A C 1
ATOM 1588 O O . ASN A 1 194 ? 25.716 -6.961 -65.906 1.00 69.50 194 ASN A O 1
ATOM 1592 N N . ASN A 1 195 ? 27.109 -8.371 -64.846 1.00 60.38 195 ASN A N 1
ATOM 1593 C CA . ASN A 1 195 ? 28.373 -7.697 -65.193 1.00 60.38 195 ASN A CA 1
ATOM 1594 C C . ASN A 1 195 ? 28.389 -6.183 -64.891 1.00 60.38 195 ASN A C 1
ATOM 1596 O O . ASN A 1 195 ? 29.051 -5.406 -65.576 1.00 60.38 195 ASN A O 1
ATOM 1600 N N . ILE A 1 196 ? 27.681 -5.750 -63.843 1.00 67.75 196 ILE A N 1
ATOM 1601 C CA . ILE A 1 196 ? 27.683 -4.352 -63.407 1.00 67.75 196 ILE A CA 1
ATOM 1602 C C . ILE A 1 196 ? 28.896 -4.160 -62.495 1.00 67.75 196 ILE A C 1
ATOM 1604 O O . ILE A 1 196 ? 28.940 -4.693 -61.382 1.00 67.75 196 ILE A O 1
ATOM 1608 N N . ALA A 1 197 ? 29.890 -3.410 -62.971 1.00 56.75 197 ALA A N 1
ATOM 1609 C CA . ALA A 1 197 ? 31.081 -3.064 -62.205 1.00 56.75 197 ALA A CA 1
ATOM 1610 C C . ALA A 1 197 ? 30.692 -2.225 -60.975 1.00 56.75 197 ALA A C 1
ATOM 1612 O O . ALA A 1 197 ? 30.342 -1.052 -61.077 1.00 56.75 197 ALA A O 1
ATOM 1613 N N . THR A 1 198 ? 30.721 -2.827 -59.786 1.00 57.00 198 THR A N 1
ATOM 1614 C CA . THR A 1 198 ? 30.618 -2.087 -58.519 1.00 57.00 198 THR A CA 1
ATOM 1615 C C . THR A 1 198 ? 31.788 -1.108 -58.386 1.00 57.00 198 THR A C 1
ATOM 1617 O O . THR A 1 198 ? 32.896 -1.455 -58.769 1.00 57.00 198 THR A O 1
ATOM 1620 N N . ALA A 1 199 ? 31.601 0.056 -57.750 1.00 51.47 199 ALA A N 1
ATOM 1621 C CA . ALA A 1 199 ? 32.643 1.086 -57.542 1.00 51.47 199 ALA A CA 1
ATOM 1622 C C . ALA A 1 199 ? 33.954 0.587 -56.870 1.00 51.47 199 ALA A C 1
ATOM 1624 O O . ALA A 1 199 ? 34.984 1.259 -56.871 1.00 51.47 199 ALA A O 1
ATOM 1625 N N . GLN A 1 200 ? 33.932 -0.622 -56.303 1.00 48.53 200 GLN A N 1
ATOM 1626 C CA . GLN A 1 200 ? 35.102 -1.333 -55.781 1.00 48.53 200 GLN A CA 1
ATOM 1627 C C . GLN A 1 200 ? 35.996 -1.941 -56.884 1.00 48.53 200 GLN A C 1
ATOM 1629 O O . GLN A 1 200 ? 37.176 -2.155 -56.627 1.00 48.53 200 GLN A O 1
ATOM 1634 N N . SER A 1 201 ? 35.477 -2.200 -58.092 1.00 50.34 201 SER A N 1
ATOM 1635 C CA . SER A 1 201 ? 36.194 -2.850 -59.204 1.00 50.34 201 SER A CA 1
ATOM 1636 C C . SER A 1 201 ? 36.746 -1.891 -60.262 1.00 50.34 201 SER A C 1
ATOM 1638 O O . SER A 1 201 ? 37.466 -2.334 -61.150 1.00 50.34 201 SER A O 1
ATOM 1640 N N . THR A 1 202 ? 36.433 -0.598 -60.197 1.00 54.09 202 THR A N 1
ATOM 1641 C CA . THR A 1 202 ? 37.048 0.432 -61.045 1.00 54.09 202 THR A CA 1
ATOM 1642 C C . THR A 1 202 ? 38.372 0.889 -60.426 1.00 54.09 202 THR A C 1
ATOM 1644 O O . THR A 1 202 ? 38.409 1.354 -59.283 1.00 54.09 202 THR A O 1
ATOM 1647 N N . GLN A 1 203 ? 39.484 0.716 -61.147 1.00 47.03 203 GLN A N 1
ATOM 1648 C CA . GLN A 1 203 ? 40.789 1.278 -60.777 1.00 47.03 203 GLN A CA 1
ATOM 1649 C C . GLN A 1 203 ? 40.818 2.769 -61.142 1.00 47.03 203 GLN A C 1
ATOM 1651 O O . GLN A 1 203 ? 40.575 3.128 -62.287 1.00 47.03 203 GLN A O 1
ATOM 1656 N N . GLY A 1 204 ? 41.104 3.616 -60.155 1.00 59.03 204 GLY A N 1
ATOM 1657 C CA . GLY A 1 204 ? 41.257 5.066 -60.282 1.00 59.03 204 GLY A CA 1
ATOM 1658 C C . GLY A 1 204 ? 42.237 5.571 -59.220 1.00 59.03 204 GLY A C 1
ATOM 1659 O O . GLY A 1 204 ? 42.608 4.811 -58.318 1.00 59.03 204 GLY A O 1
ATOM 1660 N N . LEU A 1 205 ? 42.687 6.821 -59.335 1.00 62.31 205 LEU A N 1
ATOM 1661 C CA . LEU A 1 205 ? 43.663 7.417 -58.418 1.00 62.31 205 LEU A CA 1
ATOM 1662 C C . LEU A 1 205 ? 43.083 7.522 -56.993 1.00 62.31 205 LEU A C 1
ATOM 1664 O O . LEU A 1 205 ? 41.926 7.890 -56.802 1.00 62.31 205 LEU A O 1
ATOM 1668 N N . MET A 1 206 ? 43.900 7.195 -55.981 1.00 51.12 206 MET A N 1
ATOM 1669 C CA . MET A 1 206 ? 43.504 7.155 -54.558 1.00 51.12 206 MET A CA 1
ATOM 1670 C C . MET A 1 206 ? 42.813 8.440 -54.078 1.00 51.12 206 MET A C 1
ATOM 1672 O O . MET A 1 206 ? 41.876 8.362 -53.289 1.00 51.12 206 MET A O 1
ATOM 1676 N N . ILE A 1 207 ? 43.252 9.600 -54.572 1.00 55.16 207 ILE A N 1
ATOM 1677 C CA . ILE A 1 207 ? 42.718 10.914 -54.190 1.00 55.16 207 ILE A CA 1
ATOM 1678 C C . ILE A 1 207 ? 41.269 11.101 -54.659 1.00 55.16 207 ILE A C 1
ATOM 1680 O O . ILE A 1 207 ? 40.446 11.577 -53.885 1.00 55.16 207 ILE A O 1
ATOM 1684 N N . GLU A 1 208 ? 40.925 10.667 -55.874 1.00 56.50 208 GLU A N 1
ATOM 1685 C CA . GLU A 1 208 ? 39.560 10.805 -56.407 1.00 56.50 208 GLU A CA 1
ATOM 1686 C C . GLU A 1 208 ? 38.571 9.906 -55.654 1.00 56.50 208 GLU A C 1
ATOM 1688 O O . GLU A 1 208 ? 37.465 10.331 -55.326 1.00 56.50 208 GLU A O 1
ATOM 1693 N N . LYS A 1 209 ? 38.995 8.689 -55.277 1.00 51.75 209 LYS A N 1
ATOM 1694 C CA . LYS A 1 209 ? 38.190 7.801 -54.420 1.00 51.75 209 LYS A CA 1
ATOM 1695 C C . LYS A 1 209 ? 38.043 8.328 -52.996 1.00 51.75 209 LYS A C 1
ATOM 1697 O O . LYS A 1 209 ? 36.970 8.195 -52.417 1.00 51.75 209 LYS A O 1
ATOM 1702 N N . ALA A 1 210 ? 39.110 8.871 -52.413 1.00 49.94 210 ALA A N 1
ATOM 1703 C CA . ALA A 1 210 ? 39.079 9.387 -51.049 1.00 49.94 210 ALA A CA 1
ATOM 1704 C C . ALA A 1 210 ? 38.176 10.622 -50.940 1.00 49.94 210 ALA A C 1
ATOM 1706 O O . ALA A 1 210 ? 37.402 10.709 -49.993 1.00 49.94 210 ALA A O 1
ATOM 1707 N N . TRP A 1 211 ? 38.199 11.505 -51.942 1.00 53.19 211 TRP A N 1
ATOM 1708 C CA . TRP A 1 211 ? 37.412 12.736 -51.961 1.00 53.19 211 TRP A CA 1
ATOM 1709 C C . TRP A 1 211 ? 35.900 12.487 -51.910 1.00 53.19 211 TRP A C 1
ATOM 1711 O O . TRP A 1 211 ? 35.206 13.070 -51.084 1.00 53.19 211 TRP A O 1
ATOM 1721 N N . GLU A 1 212 ? 35.373 11.569 -52.725 1.00 54.69 212 GLU A N 1
ATOM 1722 C CA . GLU A 1 212 ? 33.939 11.235 -52.702 1.00 54.69 212 GLU A CA 1
ATOM 1723 C C . GLU A 1 212 ? 33.514 10.560 -51.389 1.00 54.69 212 GLU A C 1
ATOM 1725 O O . GLU A 1 212 ? 32.397 10.767 -50.905 1.00 54.69 212 GLU A O 1
ATOM 1730 N N . VAL A 1 213 ? 34.405 9.769 -50.781 1.00 51.97 213 VAL A N 1
ATOM 1731 C CA . VAL A 1 213 ? 34.159 9.146 -49.474 1.00 51.97 213 VAL A CA 1
ATOM 1732 C C . VAL A 1 213 ? 34.210 10.175 -48.349 1.00 51.97 213 VAL A C 1
ATOM 1734 O O . VAL A 1 213 ? 33.391 10.092 -47.438 1.00 51.97 213 VAL A O 1
ATOM 1737 N N . GLU A 1 214 ? 35.120 11.141 -48.409 1.00 53.66 214 GLU A N 1
ATOM 1738 C CA . GLU A 1 214 ? 35.284 12.192 -47.406 1.00 53.66 214 GLU A CA 1
ATOM 1739 C C . GLU A 1 214 ? 34.132 13.201 -47.475 1.00 53.66 214 GLU A C 1
ATOM 1741 O O . GLU A 1 214 ? 33.465 13.420 -46.467 1.00 53.66 214 GLU A O 1
ATOM 1746 N N . VAL A 1 215 ? 33.762 13.667 -48.674 1.00 61.62 215 VAL A N 1
ATOM 1747 C CA . VAL A 1 215 ? 32.571 14.507 -48.902 1.00 61.62 215 VAL A CA 1
ATOM 1748 C C . VAL A 1 215 ? 31.289 13.762 -48.514 1.00 61.62 215 VAL A C 1
ATOM 1750 O O . VAL A 1 215 ? 30.426 14.322 -47.838 1.00 61.62 215 VAL A O 1
ATOM 1753 N N . GLY A 1 216 ? 31.171 12.473 -48.853 1.00 53.59 216 GLY A N 1
ATOM 1754 C CA . GLY A 1 216 ? 30.046 11.635 -48.435 1.00 53.59 216 GLY A CA 1
ATOM 1755 C C . GLY A 1 216 ? 30.018 11.347 -46.927 1.00 53.59 216 GLY A C 1
ATOM 1756 O O . GLY A 1 216 ? 28.940 11.162 -46.357 1.00 53.59 216 GLY A O 1
ATOM 1757 N N . ALA A 1 217 ? 31.173 11.315 -46.258 1.00 53.31 217 ALA A N 1
ATOM 1758 C CA . ALA A 1 217 ? 31.286 11.181 -44.808 1.00 53.31 217 ALA A CA 1
ATOM 1759 C C . ALA A 1 217 ? 30.960 12.497 -44.093 1.00 53.31 217 ALA A C 1
ATOM 1761 O O . ALA A 1 217 ? 30.270 12.454 -43.078 1.00 53.31 217 ALA A O 1
ATOM 1762 N N . GLN A 1 218 ? 31.367 13.647 -44.639 1.00 54.22 218 GLN A N 1
ATOM 1763 C CA . GLN A 1 218 ? 31.008 14.974 -44.136 1.00 54.22 218 GLN A CA 1
ATOM 1764 C C . GLN A 1 218 ? 29.513 15.247 -44.287 1.00 54.22 218 GLN A C 1
ATOM 1766 O O . GLN A 1 218 ? 28.882 15.621 -43.307 1.00 54.22 218 GLN A O 1
ATOM 1771 N N . GLN A 1 219 ? 28.913 14.948 -45.442 1.00 55.88 219 GLN A N 1
ATOM 1772 C CA . GLN A 1 219 ? 27.462 15.061 -45.637 1.00 55.88 219 GLN A CA 1
ATOM 1773 C C . GLN A 1 219 ? 26.684 14.113 -44.715 1.00 55.88 219 GLN A C 1
ATOM 1775 O O . GLN A 1 219 ? 25.646 14.482 -44.168 1.00 55.88 219 GLN 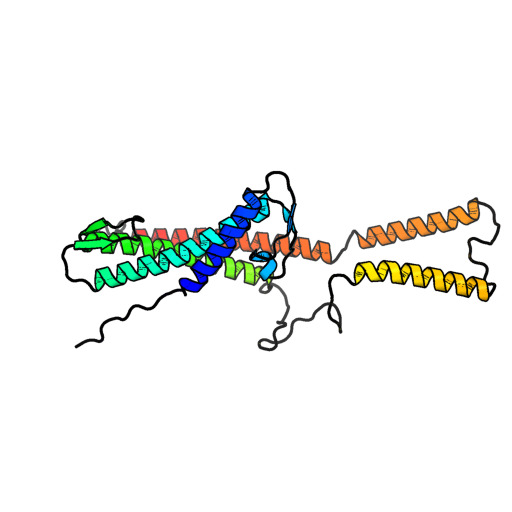A O 1
ATOM 1780 N N . LYS A 1 220 ? 27.200 12.898 -44.473 1.00 54.09 220 LYS A N 1
ATOM 1781 C CA . LYS A 1 220 ? 26.624 11.988 -43.473 1.00 54.09 220 LYS A CA 1
ATOM 1782 C C . LYS A 1 220 ? 26.781 12.520 -42.054 1.00 54.09 220 LYS A C 1
ATOM 1784 O O . LYS A 1 220 ? 25.824 12.427 -41.299 1.00 54.09 220 LYS A O 1
ATOM 1789 N N . LEU A 1 221 ? 27.932 13.082 -41.692 1.00 51.03 221 LEU A N 1
ATOM 1790 C CA . LEU A 1 221 ? 28.183 13.700 -40.387 1.00 51.03 221 LEU A CA 1
ATOM 1791 C C . LEU A 1 221 ? 27.319 14.943 -40.159 1.00 51.03 221 LEU A C 1
ATOM 1793 O O . LEU A 1 221 ? 26.829 15.121 -39.051 1.00 51.03 221 LEU A O 1
ATOM 1797 N N . GLU A 1 222 ? 27.080 15.757 -41.186 1.00 52.47 222 GLU A N 1
ATOM 1798 C CA . GLU A 1 222 ? 26.141 16.882 -41.150 1.00 52.47 222 GLU A CA 1
ATOM 1799 C C . GLU A 1 222 ? 24.701 16.387 -41.019 1.00 52.47 222 GLU A C 1
ATOM 1801 O O . GLU A 1 222 ? 23.989 16.850 -40.135 1.00 52.47 222 GLU A O 1
ATOM 1806 N N . SER A 1 223 ? 24.291 15.364 -41.777 1.00 49.81 223 SER A N 1
ATOM 1807 C CA . SER A 1 223 ? 22.966 14.746 -41.617 1.00 49.81 223 SER A CA 1
ATOM 1808 C C . SER A 1 223 ? 22.784 14.055 -40.257 1.00 49.81 223 SER A C 1
ATOM 1810 O O . SER A 1 223 ? 21.692 14.070 -39.704 1.00 49.81 223 SER A O 1
ATOM 1812 N N . LEU A 1 224 ? 23.854 13.497 -39.678 1.00 46.19 224 LEU A N 1
ATOM 1813 C CA . LEU A 1 224 ? 23.878 12.893 -38.341 1.00 46.19 224 LEU A CA 1
ATOM 1814 C C . LEU A 1 224 ? 23.907 13.947 -37.230 1.00 46.19 224 LEU A C 1
ATOM 1816 O O . LEU A 1 224 ? 23.384 13.686 -36.152 1.00 46.19 224 LEU A O 1
ATOM 1820 N N . LYS A 1 225 ? 24.503 15.121 -37.473 1.00 43.69 225 LYS A N 1
ATOM 1821 C CA . LYS A 1 225 ? 24.423 16.285 -36.579 1.00 43.69 225 LYS A CA 1
ATOM 1822 C C . LYS A 1 225 ? 23.023 16.891 -36.594 1.00 43.69 225 LYS A C 1
ATOM 1824 O O . LYS A 1 225 ? 22.482 17.125 -35.526 1.00 43.69 225 LYS A O 1
ATOM 1829 N N . VAL A 1 226 ? 22.410 17.041 -37.768 1.00 43.62 226 VAL A N 1
ATOM 1830 C CA . VAL A 1 226 ? 21.013 17.486 -37.929 1.00 43.62 226 VAL A CA 1
ATOM 1831 C C . VAL A 1 226 ? 20.017 16.445 -37.393 1.00 43.62 226 VAL A C 1
ATOM 1833 O O . VAL A 1 226 ? 18.958 16.806 -36.905 1.00 43.62 226 VAL A O 1
ATOM 1836 N N . ALA A 1 227 ? 20.361 15.153 -37.405 1.00 46.91 227 ALA A N 1
ATOM 1837 C CA . ALA A 1 227 ? 19.580 14.101 -36.746 1.00 46.91 227 ALA A CA 1
ATOM 1838 C C . ALA A 1 227 ? 19.852 13.971 -35.229 1.00 46.91 227 ALA A C 1
ATOM 1840 O O . ALA A 1 227 ? 19.150 13.220 -34.554 1.00 46.91 227 ALA A O 1
ATOM 1841 N N . ARG A 1 228 ? 20.873 14.659 -34.692 1.00 49.47 228 ARG A N 1
ATOM 1842 C CA . ARG A 1 228 ? 21.156 14.747 -33.247 1.00 49.47 228 ARG A CA 1
ATOM 1843 C C . ARG A 1 228 ? 20.551 16.007 -32.627 1.00 49.47 228 ARG A C 1
ATOM 1845 O O . ARG A 1 228 ? 19.903 15.891 -31.598 1.00 49.47 228 ARG A O 1
ATOM 1852 N N . ASP A 1 229 ? 20.686 17.164 -33.271 1.00 46.59 229 ASP A N 1
ATOM 1853 C CA . ASP A 1 229 ? 20.003 18.401 -32.871 1.00 46.59 229 ASP A CA 1
ATOM 1854 C C . ASP A 1 229 ? 18.590 18.427 -33.468 1.00 46.59 229 ASP A C 1
ATOM 1856 O O . ASP A 1 229 ? 18.373 18.928 -34.569 1.00 46.59 229 ASP A O 1
ATOM 1860 N N . GLY A 1 230 ? 17.624 17.855 -32.748 1.00 49.81 230 GLY A N 1
ATOM 1861 C CA . GLY A 1 230 ? 16.217 17.817 -33.176 1.00 49.81 230 GLY A CA 1
ATOM 1862 C C . GLY A 1 230 ? 15.593 16.427 -33.171 1.00 49.81 230 GLY A C 1
ATOM 1863 O O . GLY A 1 230 ? 14.682 16.147 -33.948 1.00 49.81 230 GLY A O 1
ATOM 1864 N N . ASN A 1 231 ? 16.076 15.533 -32.311 1.00 50.72 231 ASN A N 1
ATOM 1865 C CA . ASN A 1 231 ? 15.440 14.242 -32.124 1.00 50.72 231 ASN A CA 1
ATOM 1866 C C . ASN A 1 231 ? 14.087 14.481 -31.427 1.00 50.72 231 ASN A C 1
ATOM 1868 O O . ASN A 1 231 ? 14.067 14.845 -30.252 1.00 50.72 231 ASN A O 1
ATOM 1872 N N . GLU A 1 232 ? 12.958 14.273 -32.118 1.00 54.03 232 GLU A N 1
ATOM 1873 C CA . GLU A 1 232 ? 11.610 14.316 -31.512 1.00 54.03 232 GLU A CA 1
ATOM 1874 C C . GLU A 1 232 ? 11.572 13.517 -30.203 1.00 54.03 232 GLU A C 1
ATOM 1876 O O . GLU A 1 232 ? 10.914 13.904 -29.250 1.00 54.03 232 GLU A O 1
ATOM 1881 N N . HIS A 1 233 ? 12.348 12.436 -30.117 1.00 48.31 233 HIS A N 1
ATOM 1882 C CA . HIS A 1 233 ? 12.478 11.632 -28.910 1.00 48.31 233 HIS A CA 1
ATOM 1883 C C . HIS A 1 233 ? 13.141 12.362 -27.727 1.00 48.31 233 HIS A C 1
ATOM 1885 O O . HIS A 1 233 ? 12.698 12.196 -26.596 1.00 48.31 233 HIS A O 1
ATOM 1891 N N . GLU A 1 234 ? 14.174 13.174 -27.965 1.00 51.41 234 GLU A N 1
ATOM 1892 C CA . GLU A 1 234 ? 14.853 13.963 -26.925 1.00 51.41 234 GLU A CA 1
ATOM 1893 C C . GLU A 1 234 ? 14.019 15.183 -26.522 1.00 51.41 234 GLU A C 1
ATOM 1895 O O . GLU A 1 234 ? 13.945 15.524 -25.344 1.00 51.41 234 GLU A O 1
ATOM 1900 N N . HIS A 1 235 ? 13.302 15.776 -27.481 1.00 58.44 235 HIS A N 1
ATOM 1901 C CA . HIS A 1 235 ? 12.271 16.771 -27.200 1.00 58.44 235 HIS A CA 1
ATOM 1902 C C . HIS A 1 235 ? 11.154 16.183 -26.329 1.00 58.44 235 HIS A C 1
ATOM 1904 O O . HIS A 1 235 ? 10.842 16.749 -25.289 1.00 58.44 235 HIS A O 1
ATOM 1910 N N . MET A 1 236 ? 10.631 15.002 -26.678 1.00 56.19 236 MET A N 1
ATOM 1911 C CA . MET A 1 236 ? 9.614 14.312 -25.880 1.00 56.19 236 MET A CA 1
ATOM 1912 C C . MET A 1 236 ? 10.134 13.935 -24.489 1.00 56.19 236 MET A C 1
ATOM 1914 O O . MET A 1 236 ? 9.414 14.092 -23.511 1.00 56.19 236 MET A O 1
ATOM 1918 N N . LEU A 1 237 ? 11.387 13.489 -24.359 1.00 56.44 237 LEU A N 1
ATOM 1919 C CA . LEU A 1 237 ? 11.993 13.224 -23.050 1.00 56.44 237 LEU A CA 1
ATOM 1920 C C . LEU A 1 237 ? 12.102 14.506 -22.209 1.00 56.44 237 LEU A C 1
ATOM 1922 O O . LEU A 1 237 ? 11.676 14.509 -21.056 1.00 56.44 237 LEU A O 1
ATOM 1926 N N . ASN A 1 238 ? 12.563 15.616 -22.785 1.00 65.12 238 ASN A N 1
ATOM 1927 C CA . ASN A 1 238 ? 12.652 16.899 -22.081 1.00 65.12 238 ASN A CA 1
ATOM 1928 C C . ASN A 1 238 ? 11.272 17.479 -21.719 1.00 65.12 238 ASN A C 1
ATOM 1930 O O . ASN A 1 238 ? 11.101 18.053 -20.640 1.00 65.12 238 ASN A O 1
ATOM 1934 N N . GLU A 1 239 ? 10.266 17.308 -22.576 1.00 65.69 239 GLU A N 1
ATOM 1935 C CA . GLU A 1 239 ? 8.877 17.688 -22.295 1.00 65.69 239 GLU A CA 1
ATOM 1936 C C . GLU A 1 239 ? 8.264 16.826 -21.188 1.00 65.69 239 GLU A C 1
ATOM 1938 O O . GLU A 1 239 ? 7.625 17.351 -20.275 1.00 65.69 239 GLU A O 1
ATOM 1943 N N . THR A 1 240 ? 8.510 15.512 -21.192 1.00 59.81 240 THR A N 1
ATOM 1944 C CA . THR A 1 240 ? 8.065 14.636 -20.095 1.00 59.81 240 THR A CA 1
ATOM 1945 C C . THR A 1 240 ? 8.754 14.997 -18.780 1.00 59.81 240 THR A C 1
ATOM 1947 O O . THR A 1 240 ? 8.093 15.082 -17.748 1.00 59.81 240 THR A O 1
ATOM 1950 N N . GLU A 1 241 ? 10.051 15.314 -18.801 1.00 70.06 241 GLU A N 1
ATOM 1951 C CA . GLU A 1 241 ? 10.796 15.732 -17.613 1.00 70.06 241 GLU A CA 1
ATOM 1952 C C . GLU A 1 241 ? 10.289 17.073 -17.059 1.00 70.06 241 GLU A C 1
ATOM 1954 O O . GLU A 1 241 ? 10.090 17.219 -15.851 1.00 70.06 241 GLU A O 1
ATOM 1959 N N . THR A 1 242 ? 10.051 18.064 -17.919 1.00 71.94 242 THR A N 1
ATOM 1960 C CA . THR A 1 242 ? 9.504 19.368 -17.503 1.00 71.94 242 THR A CA 1
ATOM 1961 C C . THR A 1 242 ? 8.075 19.250 -16.979 1.00 71.94 242 THR A C 1
ATOM 1963 O O . THR A 1 242 ? 7.738 19.888 -15.978 1.00 71.94 242 THR A O 1
ATOM 1966 N N . THR A 1 243 ? 7.265 18.371 -17.566 1.00 63.72 243 THR A N 1
ATOM 1967 C CA . THR A 1 243 ? 5.905 18.076 -17.097 1.00 63.72 243 THR A CA 1
ATOM 1968 C C . THR A 1 243 ? 5.922 17.382 -15.739 1.00 63.72 243 THR A C 1
ATOM 1970 O O . THR A 1 243 ? 5.207 17.804 -14.829 1.00 63.72 243 THR A O 1
ATOM 1973 N N . LEU A 1 244 ? 6.796 16.388 -15.547 1.00 65.94 244 LEU A N 1
ATOM 1974 C CA . LEU A 1 244 ? 6.998 15.731 -14.253 1.00 65.94 244 LEU A CA 1
ATOM 1975 C C . LEU A 1 244 ? 7.432 16.734 -13.181 1.00 65.94 244 LEU A C 1
ATOM 1977 O O . LEU A 1 244 ? 6.866 16.754 -12.089 1.00 65.94 244 LEU A O 1
ATOM 1981 N N . LYS A 1 245 ? 8.365 17.637 -13.504 1.00 74.38 245 LYS A N 1
ATOM 1982 C CA . LYS A 1 245 ? 8.781 18.718 -12.597 1.00 74.38 245 LYS A CA 1
ATOM 1983 C C . LYS A 1 245 ? 7.615 19.632 -12.218 1.00 74.38 245 LYS A C 1
ATOM 1985 O O . LYS A 1 245 ? 7.475 19.969 -11.042 1.00 74.38 245 LYS A O 1
ATOM 1990 N N . PHE A 1 246 ? 6.769 20.015 -13.176 1.00 74.69 246 PHE A N 1
ATOM 1991 C CA . PHE A 1 246 ? 5.616 20.875 -12.905 1.00 74.69 246 PHE A CA 1
ATOM 1992 C C . PHE A 1 246 ? 4.532 20.169 -12.082 1.00 74.69 246 PHE A C 1
ATOM 1994 O O . PHE A 1 246 ? 3.995 20.763 -11.149 1.00 74.69 246 PHE A O 1
ATOM 2001 N N . GLY A 1 247 ? 4.235 18.898 -12.358 1.00 68.50 247 GLY A N 1
ATOM 2002 C CA . GLY A 1 247 ? 3.269 18.141 -11.561 1.00 68.50 247 GLY A CA 1
ATOM 2003 C C . GLY A 1 247 ? 3.755 17.886 -10.138 1.00 68.50 247 GLY A C 1
ATOM 2004 O O . GLY A 1 247 ? 2.995 18.102 -9.199 1.00 68.50 247 GLY A O 1
ATOM 2005 N N . ILE A 1 248 ? 5.038 17.560 -9.943 1.00 78.31 248 ILE A N 1
ATOM 2006 C CA . ILE A 1 248 ? 5.641 17.477 -8.602 1.00 78.31 248 ILE A CA 1
ATOM 2007 C C . ILE A 1 248 ? 5.535 18.831 -7.890 1.00 78.31 248 ILE A C 1
ATOM 2009 O O . ILE A 1 248 ? 5.129 18.889 -6.728 1.00 78.31 248 ILE A O 1
ATOM 2013 N N . PHE A 1 249 ? 5.824 19.935 -8.584 1.00 78.62 249 PHE A N 1
ATOM 2014 C CA . PHE A 1 249 ? 5.641 21.275 -8.032 1.00 78.62 249 PHE A CA 1
ATOM 2015 C C . PHE A 1 249 ? 4.181 21.530 -7.619 1.00 78.62 249 PHE A C 1
ATOM 2017 O O . PHE A 1 249 ? 3.926 21.939 -6.487 1.00 78.62 249 PHE A O 1
ATOM 2024 N N . MET A 1 250 ? 3.205 21.212 -8.470 1.00 73.44 250 MET A N 1
ATOM 2025 C CA . MET A 1 250 ? 1.785 21.380 -8.152 1.00 73.44 250 MET A CA 1
ATOM 2026 C C . MET A 1 250 ? 1.324 20.480 -7.002 1.00 73.44 250 MET A C 1
ATOM 2028 O O . MET A 1 250 ? 0.584 20.949 -6.137 1.00 73.44 250 MET A O 1
ATOM 2032 N N . MET A 1 251 ? 1.804 19.237 -6.921 1.00 74.19 251 MET A N 1
ATOM 2033 C CA . MET A 1 251 ? 1.545 18.349 -5.784 1.00 74.19 251 MET A CA 1
ATOM 2034 C C . MET A 1 251 ? 2.110 18.926 -4.486 1.00 74.19 251 MET A C 1
ATOM 2036 O O . MET A 1 251 ? 1.405 18.974 -3.479 1.00 74.19 251 MET A O 1
ATOM 2040 N N . THR A 1 252 ? 3.347 19.434 -4.499 1.00 78.31 252 THR A N 1
ATOM 2041 C CA . THR A 1 252 ? 3.930 20.078 -3.310 1.00 78.31 252 THR A CA 1
ATOM 2042 C C . THR A 1 252 ? 3.166 21.341 -2.911 1.00 78.31 252 THR A C 1
ATOM 2044 O O . THR A 1 252 ? 2.897 21.545 -1.727 1.00 78.31 252 THR A O 1
ATOM 2047 N N . LEU A 1 253 ? 2.725 22.155 -3.874 1.00 75.56 253 LEU A N 1
ATOM 2048 C CA . LEU A 1 253 ? 1.904 23.338 -3.617 1.00 75.56 253 LEU A CA 1
ATOM 2049 C C . LEU A 1 253 ? 0.550 22.957 -3.007 1.00 75.56 253 LEU A C 1
ATOM 2051 O O . LEU A 1 253 ? 0.130 23.563 -2.018 1.00 75.56 253 LEU A O 1
ATOM 2055 N N . MET A 1 254 ? -0.119 21.938 -3.549 1.00 74.69 254 MET A N 1
ATOM 2056 C CA . MET A 1 254 ? -1.384 21.434 -3.009 1.00 74.69 254 MET A CA 1
ATOM 2057 C C . MET A 1 254 ? -1.209 20.820 -1.624 1.00 74.69 254 MET A C 1
ATOM 2059 O O . MET A 1 254 ? -2.054 21.057 -0.766 1.00 74.69 254 MET A O 1
ATOM 2063 N N . TYR A 1 255 ? -0.096 20.135 -1.354 1.00 77.56 255 TYR A N 1
ATOM 2064 C CA . TYR A 1 255 ? 0.247 19.661 -0.014 1.00 77.56 255 TYR A CA 1
ATOM 2065 C C . TYR A 1 255 ? 0.382 20.822 0.979 1.00 77.56 255 TYR A C 1
ATOM 2067 O O . TYR A 1 255 ? -0.262 20.812 2.028 1.00 77.56 255 TYR A O 1
ATOM 2075 N N . PHE A 1 256 ? 1.146 21.870 0.645 1.00 75.56 256 PHE A N 1
ATOM 2076 C CA . PHE A 1 256 ? 1.268 23.045 1.515 1.00 75.56 256 PHE A CA 1
ATOM 2077 C C . PHE A 1 256 ? -0.074 23.754 1.715 1.00 75.56 256 PHE A C 1
ATOM 2079 O O . PHE A 1 256 ? -0.381 24.184 2.827 1.00 75.56 256 PHE A O 1
ATOM 2086 N N . ARG A 1 257 ? -0.906 23.834 0.673 1.00 74.50 257 ARG A N 1
ATOM 2087 C CA . ARG A 1 257 ? -2.252 24.414 0.750 1.00 74.50 257 ARG A CA 1
ATOM 2088 C C . ARG A 1 257 ? -3.208 23.573 1.601 1.00 74.50 257 ARG A C 1
ATOM 2090 O O . ARG A 1 257 ? -3.954 24.120 2.407 1.00 74.50 257 ARG A O 1
ATOM 2097 N N . ALA A 1 258 ? -3.185 22.252 1.464 1.00 72.94 258 ALA A N 1
ATOM 2098 C CA . ALA A 1 258 ? -3.968 21.349 2.299 1.00 72.94 258 ALA A CA 1
ATOM 2099 C C . ALA A 1 258 ? -3.513 21.435 3.762 1.00 72.94 258 ALA A C 1
ATOM 2101 O O . ALA A 1 258 ? -4.341 21.513 4.664 1.00 72.94 258 ALA A O 1
ATOM 2102 N N . MET A 1 259 ? -2.203 21.530 4.004 1.00 74.19 259 MET A N 1
ATOM 2103 C CA . MET A 1 259 ? -1.640 21.693 5.343 1.00 74.19 259 MET A CA 1
ATOM 2104 C C . MET A 1 259 ? -2.048 23.023 5.991 1.00 74.19 259 MET A C 1
ATOM 2106 O O . MET A 1 259 ? -2.324 23.055 7.191 1.00 74.19 259 MET A O 1
ATOM 2110 N N . THR A 1 260 ? -2.108 24.127 5.238 1.00 75.25 260 THR A N 1
ATOM 2111 C CA . THR A 1 260 ? -2.593 25.409 5.775 1.00 75.25 260 THR A CA 1
ATOM 2112 C C . THR A 1 260 ? -4.088 25.371 6.072 1.00 75.25 260 THR A C 1
ATOM 2114 O O . THR A 1 260 ? -4.497 25.889 7.112 1.00 75.25 260 THR A O 1
ATOM 2117 N N . PHE A 1 261 ? -4.895 24.707 5.240 1.00 74.00 261 PHE A N 1
ATOM 2118 C CA . PHE A 1 261 ? -6.313 24.489 5.535 1.00 74.00 261 PHE A CA 1
ATOM 2119 C C . PHE A 1 261 ? -6.528 23.607 6.760 1.00 74.00 261 PHE A C 1
ATOM 2121 O O . PHE A 1 261 ? -7.309 23.979 7.630 1.00 74.00 261 PHE A O 1
ATOM 2128 N N . LEU A 1 262 ? -5.785 22.510 6.887 1.00 74.00 262 LEU A N 1
ATOM 2129 C CA . LEU A 1 262 ? -5.906 21.597 8.020 1.00 74.00 262 LEU A CA 1
ATOM 2130 C C . LEU A 1 262 ? -5.470 22.269 9.326 1.00 74.00 262 LEU A C 1
ATOM 2132 O O . LEU A 1 262 ? -6.155 22.146 10.333 1.00 74.00 262 LEU A O 1
ATOM 2136 N N . LYS A 1 263 ? -4.404 23.081 9.305 1.00 75.00 263 LYS A N 1
ATOM 2137 C CA . LYS A 1 263 ? -4.029 23.933 10.449 1.00 75.00 263 LYS A CA 1
ATOM 2138 C C . LYS A 1 263 ? -5.109 24.959 10.794 1.00 75.00 263 LYS A C 1
ATOM 2140 O O . LYS A 1 263 ? -5.315 25.248 11.970 1.00 75.00 263 LYS A O 1
ATOM 2145 N N . ARG A 1 264 ? -5.780 25.536 9.792 1.00 74.31 264 ARG A N 1
ATOM 2146 C CA . ARG A 1 264 ? -6.875 26.493 10.005 1.00 74.31 264 ARG A CA 1
ATOM 2147 C C . ARG A 1 264 ? -8.086 25.815 10.643 1.00 74.31 264 ARG A C 1
ATOM 2149 O O . ARG A 1 264 ? -8.628 26.351 11.602 1.00 74.31 264 ARG A O 1
ATOM 2156 N N . GLU A 1 265 ? -8.488 24.651 10.143 1.00 75.12 265 GLU A N 1
ATOM 2157 C CA . GLU A 1 265 ? -9.594 23.882 10.721 1.00 75.12 265 GLU A CA 1
ATOM 2158 C C . GLU A 1 265 ? -9.252 23.353 12.109 1.00 75.12 265 GLU A C 1
ATOM 2160 O O . GLU A 1 265 ? -10.061 23.490 13.016 1.00 75.12 265 GLU A O 1
ATOM 2165 N N . GLN A 1 266 ? -8.027 22.869 12.323 1.00 76.00 266 GLN A N 1
ATOM 2166 C CA . GLN A 1 266 ? -7.568 22.448 13.643 1.00 76.00 266 GLN A CA 1
ATOM 2167 C C . GLN A 1 266 ? -7.648 23.593 14.660 1.00 76.00 266 GLN A C 1
ATOM 2169 O O . GLN A 1 266 ? -8.134 23.376 15.762 1.00 76.00 266 GLN A O 1
ATOM 2174 N N . LYS A 1 267 ? -7.239 24.815 14.294 1.00 72.88 267 LYS A N 1
ATOM 2175 C CA . LYS A 1 267 ? -7.403 26.002 15.153 1.00 72.88 267 LYS A CA 1
ATOM 2176 C C . LYS A 1 267 ? -8.870 26.352 15.397 1.00 72.88 267 LYS A C 1
ATOM 2178 O O . LYS A 1 267 ? -9.236 26.675 16.521 1.00 72.88 267 LYS A O 1
ATOM 2183 N N . SER A 1 268 ? -9.706 26.252 14.363 1.00 71.50 268 SER A N 1
ATOM 2184 C CA . SER A 1 268 ? -11.151 26.474 14.480 1.00 71.50 268 SER A CA 1
ATOM 2185 C C . SER A 1 268 ? -11.826 25.452 15.397 1.00 71.50 268 SER A C 1
ATOM 2187 O O . SER A 1 268 ? -12.764 25.806 16.098 1.00 71.50 268 SER A O 1
ATOM 2189 N N . TRP A 1 269 ? -11.374 24.196 15.395 1.00 69.00 269 TRP A N 1
ATOM 2190 C CA . TRP A 1 269 ? -11.908 23.129 16.246 1.00 69.00 269 TRP A CA 1
ATOM 2191 C C . TRP A 1 269 ? -11.305 23.127 17.651 1.00 69.00 269 TRP A C 1
ATOM 2193 O O . TRP A 1 269 ? -11.965 22.697 18.591 1.00 69.00 269 TRP A O 1
ATOM 2203 N N . ALA A 1 270 ? -10.073 23.614 17.808 1.00 71.19 270 ALA A N 1
ATOM 2204 C CA . ALA A 1 270 ? -9.410 23.760 19.101 1.00 71.19 270 ALA A CA 1
ATOM 2205 C C . ALA A 1 270 ? -9.922 24.966 19.910 1.00 71.19 270 ALA A C 1
ATOM 2207 O O . ALA A 1 270 ? -9.581 25.087 21.082 1.00 71.19 270 ALA A O 1
ATOM 2208 N N . GLY A 1 271 ? -10.724 25.853 19.306 1.00 56.53 271 GLY A N 1
ATOM 2209 C CA . GLY A 1 271 ? -11.306 27.007 19.994 1.00 56.53 271 GLY A CA 1
ATOM 2210 C C . GLY A 1 271 ? -10.296 28.092 20.386 1.00 56.53 271 GLY A C 1
ATOM 2211 O O . GLY A 1 271 ? -10.664 29.016 21.100 1.00 56.53 271 GLY A O 1
ATOM 2212 N N . GLU A 1 272 ? -9.052 28.043 19.890 1.00 58.53 272 GLU A N 1
ATOM 2213 C CA . GLU A 1 272 ? -7.965 29.002 20.198 1.00 58.53 272 GLU A CA 1
ATOM 2214 C C . GLU A 1 272 ? -8.203 30.435 19.655 1.00 58.53 272 GLU A C 1
ATOM 2216 O O . GLU A 1 272 ? -7.278 31.240 19.567 1.00 58.53 272 GLU A O 1
ATOM 2221 N N . GLY A 1 273 ? -9.433 30.766 19.261 1.00 53.91 273 GLY A N 1
ATOM 2222 C CA . GLY A 1 273 ? -9.851 32.100 18.827 1.00 53.91 273 GLY A CA 1
ATOM 2223 C C . GLY A 1 273 ? -11.161 32.592 19.447 1.00 53.91 273 GLY A C 1
ATOM 2224 O O . GLY A 1 273 ? -11.535 33.726 19.171 1.00 53.91 273 GLY A O 1
ATOM 2225 N N . ASP A 1 274 ? -11.826 31.787 20.284 1.00 48.47 274 ASP A N 1
ATOM 2226 C CA . ASP A 1 274 ? -13.012 32.194 21.052 1.00 48.47 274 ASP A CA 1
ATOM 2227 C C . ASP A 1 274 ? -12.596 32.590 22.483 1.00 48.47 274 ASP A C 1
ATOM 2229 O O . ASP A 1 274 ? -13.104 32.082 23.483 1.00 48.47 274 ASP A O 1
ATOM 2233 N N . GLU A 1 275 ? -11.654 33.531 22.602 1.00 47.81 275 GLU A N 1
ATOM 2234 C CA . GLU A 1 275 ? -11.610 34.386 23.791 1.00 47.81 275 GLU A CA 1
ATOM 2235 C C . GLU A 1 275 ? -12.734 35.418 23.642 1.00 47.81 275 GLU A C 1
ATOM 2237 O O . GLU A 1 275 ? -12.592 36.473 23.025 1.00 47.81 275 GLU A O 1
ATOM 2242 N N . ILE A 1 276 ? -13.900 35.026 24.152 1.00 44.44 276 ILE A N 1
ATOM 2243 C CA . ILE A 1 276 ? -15.085 35.862 24.329 1.00 44.44 276 ILE A CA 1
ATOM 2244 C C . ILE A 1 276 ? -14.702 37.055 25.219 1.00 44.44 276 ILE A C 1
ATOM 2246 O O . ILE A 1 276 ? -14.241 36.862 26.346 1.00 44.44 276 ILE A O 1
ATOM 2250 N N . GLY A 1 277 ? -14.890 38.271 24.697 1.00 38.56 277 GLY A N 1
ATOM 2251 C CA . GLY A 1 277 ? -14.957 39.498 25.496 1.00 38.56 277 GLY A CA 1
ATOM 2252 C C . GLY A 1 277 ? -16.223 39.578 26.338 1.00 38.56 277 GLY A C 1
ATOM 2253 O O . GLY A 1 277 ? -17.247 38.985 25.928 1.00 38.56 277 GLY A O 1
#

Secondary structure (DSSP, 8-state):
-PPPPPP--SS-HHHHHHHHHHHHHHHHHHHH-SS-SEEE-S-SHHHHTT--SEEEHHHHHHHHHHHHHHHHHHHHHHHHHHHHHHHHH--SSEEEESTTTSS-EEEEHHHHHHHHHHHHHHHHHHHHHHHHHHHHHHHHHH--SSS---B-BTTB-BPPPSSSS----TTHHHHHHHHHHHHHHHHHHHHHHTT---TTSS---HHHHHHHHHHHHHHHHHHHHHTTTT-HHHHHHHHHHHHHHHHHHHHHHHHHHHHHHHHHHHHHHHTTT----

Sequence (277 aa):
RSKRCKWKPSVDVEVCMGRKRVLDEELERVRADRNSIIFESDVCLSVQLGGNRVFKRQDLVDELMYEIRELGQRIDLNNIDRELHDAYATRKEYFESKYLHGYSLLLWTNNARMALEMRQSRLCALSVSKEVVDDILDWMLEGWYFGERESQFKVLGYVPTIKATGKVRAGQDQISSVAQVVAKMKTRANNRRNNIATAQSTQGLMIEKAWEVEVGAQQKLESLKVARDGNEHEHMLNETETTLKFGIFMMTLMYFRAMTFLKREQKSWAGEGDEIG

Organism: NCBI:txid89044